Protein AF-A0A7J6YBT3-F1 (afdb_monomer_lite)

Radius of gyration: 26.23 Å; chains: 1; bounding box: 56×66×56 Å

InterPro domains:
  IPR036869 Chaperone J-domain superfamily [G3DSA:1.10.287.110] (9-70)
  IPR036869 Chaperone J-domain superfamily [SSF46565] (29-69)

Organism: Trypanosoma cruzi (NCBI:txid5693)

Structure (mmCIF, N/CA/C/O backbone):
data_AF-A0A7J6YBT3-F1
#
_entry.id   AF-A0A7J6YBT3-F1
#
loop_
_atom_site.group_PDB
_atom_site.id
_atom_site.type_symbol
_atom_site.label_atom_id
_atom_site.label_alt_id
_atom_site.label_comp_id
_atom_site.label_asym_id
_atom_site.label_entity_id
_atom_site.label_seq_id
_atom_site.pdbx_PDB_ins_code
_atom_site.Cartn_x
_atom_site.Cartn_y
_atom_site.Cartn_z
_atom_site.occupancy
_atom_site.B_iso_or_equiv
_atom_site.auth_seq_id
_atom_site.auth_comp_id
_atom_site.auth_asym_id
_atom_site.auth_atom_id
_atom_site.pdbx_PDB_model_num
ATOM 1 N N . MET A 1 1 ? -17.354 14.983 -10.634 1.00 33.16 1 MET A N 1
ATOM 2 C CA . MET A 1 1 ? -17.269 13.564 -11.046 1.00 33.16 1 MET A CA 1
ATOM 3 C C . MET A 1 1 ? -17.201 12.701 -9.796 1.00 33.16 1 MET A C 1
ATOM 5 O O . MET A 1 1 ? -16.179 12.689 -9.123 1.00 33.16 1 MET A O 1
ATOM 9 N N . LEU A 1 2 ? -18.324 12.086 -9.424 1.00 29.42 2 LEU A N 1
ATOM 10 C CA . LEU A 1 2 ? -18.458 11.271 -8.215 1.00 29.42 2 LEU A CA 1
ATOM 11 C C . LEU A 1 2 ? -17.856 9.887 -8.485 1.00 29.42 2 LEU A C 1
ATOM 13 O O . LEU A 1 2 ? -18.477 9.043 -9.126 1.00 29.42 2 LEU A O 1
ATOM 17 N N . THR A 1 3 ? -16.619 9.668 -8.051 1.00 30.73 3 THR A N 1
ATOM 18 C CA . THR A 1 3 ? -15.950 8.371 -8.164 1.00 30.73 3 THR A CA 1
ATOM 19 C C . THR A 1 3 ? -16.391 7.486 -7.002 1.00 30.73 3 THR A C 1
ATOM 21 O O . THR A 1 3 ? -16.010 7.674 -5.847 1.00 30.73 3 THR A O 1
ATOM 24 N N . SER A 1 4 ? -17.275 6.540 -7.323 1.00 35.38 4 SER A N 1
ATOM 25 C CA . SER A 1 4 ? -17.827 5.573 -6.378 1.00 35.38 4 SER A CA 1
ATOM 26 C C . SER A 1 4 ? -16.703 4.763 -5.727 1.00 35.38 4 SER A C 1
ATOM 28 O O . SER A 1 4 ? -15.904 4.101 -6.392 1.00 35.38 4 SER A O 1
ATOM 30 N N . SER A 1 5 ? -16.616 4.866 -4.404 1.00 35.12 5 SER A N 1
ATOM 31 C CA . SER A 1 5 ? -15.628 4.179 -3.581 1.00 35.12 5 SER A CA 1
ATOM 32 C C . SER A 1 5 ? -15.957 2.689 -3.515 1.00 35.12 5 SER A C 1
ATOM 34 O O . SER A 1 5 ? -16.862 2.289 -2.790 1.00 35.12 5 SER A O 1
ATOM 36 N N . ARG A 1 6 ? -15.201 1.842 -4.222 1.00 43.88 6 ARG A N 1
ATOM 37 C CA . ARG A 1 6 ? -15.236 0.388 -3.995 1.00 43.88 6 ARG A CA 1
ATOM 38 C C . ARG A 1 6 ? -14.426 0.059 -2.739 1.00 43.88 6 ARG A C 1
ATOM 40 O O . ARG A 1 6 ? -13.279 -0.376 -2.796 1.00 43.88 6 ARG A O 1
ATOM 47 N N . CYS A 1 7 ? -15.021 0.354 -1.585 1.00 37.00 7 CYS A N 1
ATOM 48 C CA . CYS A 1 7 ? -14.718 -0.380 -0.361 1.00 37.00 7 CYS A CA 1
ATOM 49 C C . CYS A 1 7 ? -15.102 -1.847 -0.617 1.00 37.00 7 CYS A C 1
ATOM 51 O O . CYS A 1 7 ? -16.006 -2.085 -1.417 1.00 37.00 7 CYS A O 1
ATOM 53 N N . LEU A 1 8 ? -14.446 -2.814 0.029 1.00 46.06 8 LEU A N 1
ATOM 54 C CA . LEU A 1 8 ? -14.833 -4.231 0.001 1.00 46.06 8 LEU A CA 1
ATOM 55 C C . LEU A 1 8 ? -16.210 -4.405 0.671 1.00 46.06 8 LEU A C 1
ATOM 57 O O . LEU A 1 8 ? -16.327 -4.924 1.777 1.00 46.06 8 LEU A O 1
ATOM 61 N N . MET A 1 9 ? -17.256 -3.907 0.024 1.00 44.34 9 MET A N 1
ATOM 62 C CA . MET A 1 9 ? -18.638 -4.203 0.333 1.00 44.34 9 MET A CA 1
ATOM 63 C C . MET A 1 9 ? -18.811 -5.655 -0.090 1.00 44.34 9 MET A C 1
ATOM 65 O O . MET A 1 9 ? -18.695 -5.978 -1.270 1.00 44.34 9 MET A O 1
ATOM 69 N N . SER A 1 10 ? -19.008 -6.553 0.872 1.00 58.81 10 SER A N 1
ATOM 70 C CA . SER A 1 10 ? -19.421 -7.917 0.568 1.00 58.81 10 SER A CA 1
ATOM 71 C C . SER A 1 10 ? -20.655 -7.842 -0.329 1.00 58.81 10 SER A C 1
ATOM 73 O O . SER A 1 10 ? -21.708 -7.379 0.112 1.00 58.81 10 SER A O 1
ATOM 75 N N . LEU A 1 11 ? -20.508 -8.248 -1.590 1.00 72.75 11 LEU A N 1
ATOM 76 C CA . LEU A 1 11 ? -21.610 -8.331 -2.539 1.00 72.75 11 LEU A CA 1
ATOM 77 C C . LEU A 1 11 ? -22.760 -9.117 -1.900 1.00 72.75 11 LEU A C 1
ATOM 79 O O . LEU A 1 11 ? -22.558 -10.237 -1.423 1.00 72.75 11 LEU A O 1
ATOM 83 N N . GLY A 1 12 ? -23.959 -8.528 -1.879 1.00 81.31 12 GLY A N 1
ATOM 84 C CA . GLY A 1 12 ? -25.146 -9.205 -1.364 1.00 81.31 12 GLY A CA 1
ATOM 85 C C . GLY A 1 12 ? -25.381 -10.511 -2.124 1.00 81.31 12 GLY A C 1
ATOM 86 O O . GLY A 1 12 ? -25.168 -10.573 -3.334 1.00 81.31 12 GLY A O 1
ATOM 87 N N . ILE A 1 13 ? -25.823 -11.563 -1.430 1.00 82.62 13 ILE A N 1
ATOM 88 C CA . ILE A 1 13 ? -25.964 -12.915 -2.005 1.00 82.62 13 ILE A CA 1
ATOM 89 C C . ILE A 1 13 ? -26.833 -12.898 -3.273 1.00 82.62 13 ILE A C 1
ATOM 91 O O . ILE A 1 13 ? -26.481 -13.510 -4.280 1.00 82.62 13 ILE A O 1
ATOM 95 N N . SER A 1 14 ? -27.933 -12.142 -3.260 1.00 83.06 14 SER A N 1
ATOM 96 C CA . SER A 1 14 ? -28.826 -11.968 -4.412 1.00 83.06 14 SER A CA 1
ATOM 97 C C . SER A 1 14 ? -28.133 -11.301 -5.605 1.00 83.06 14 SER A C 1
ATOM 99 O O . SER A 1 14 ? -28.311 -11.721 -6.748 1.00 83.06 14 SER A O 1
ATOM 101 N N . GLN A 1 15 ? -27.296 -10.296 -5.350 1.00 86.19 15 GLN A N 1
ATOM 102 C CA . GLN A 1 15 ? -26.519 -9.605 -6.375 1.00 86.19 15 GLN A CA 1
ATOM 103 C C . GLN A 1 15 ? -25.418 -10.506 -6.947 1.00 86.19 15 GLN A C 1
ATOM 105 O O . GLN A 1 15 ? -25.225 -10.540 -8.160 1.00 86.19 15 GLN A O 1
ATOM 110 N N . ALA A 1 16 ? -24.756 -11.297 -6.100 1.00 86.00 16 ALA A N 1
ATOM 111 C CA . ALA A 1 16 ? -23.772 -12.286 -6.527 1.00 86.00 16 ALA A CA 1
ATOM 112 C C . ALA A 1 16 ? -24.395 -13.378 -7.415 1.00 86.00 16 ALA A C 1
ATOM 114 O O . ALA A 1 16 ? -23.821 -13.737 -8.443 1.00 86.00 16 ALA A O 1
ATOM 115 N N . CYS A 1 17 ? -25.602 -13.849 -7.079 1.00 85.88 17 CYS A N 1
ATOM 116 C CA . CYS A 1 17 ? -26.350 -14.793 -7.915 1.00 85.88 17 CYS A CA 1
ATOM 117 C C . CYS A 1 17 ? -26.658 -14.197 -9.294 1.00 85.88 17 CYS A C 1
ATOM 119 O O . CYS A 1 17 ? -26.381 -14.839 -10.304 1.00 85.88 17 CYS A O 1
ATOM 121 N N . ARG A 1 18 ? -27.130 -12.943 -9.353 1.00 88.31 18 ARG A N 1
ATOM 122 C CA . ARG A 1 18 ? -27.406 -12.244 -10.622 1.00 88.31 18 ARG A CA 1
ATOM 123 C C . ARG A 1 18 ? -26.163 -12.109 -11.499 1.00 88.31 18 ARG A C 1
ATOM 125 O O . ARG A 1 18 ? -26.235 -12.399 -12.687 1.00 88.31 18 ARG A O 1
ATOM 132 N N . ILE A 1 19 ? -25.026 -11.720 -10.917 1.00 87.44 19 ILE A N 1
ATOM 133 C CA . ILE A 1 19 ? -23.752 -11.578 -11.646 1.00 87.44 19 ILE A CA 1
ATOM 134 C C . ILE A 1 19 ? -23.279 -12.930 -12.200 1.00 87.44 19 ILE A C 1
ATOM 136 O O . ILE A 1 19 ? -22.795 -12.998 -13.327 1.00 87.44 19 ILE A O 1
ATOM 140 N N . MET A 1 20 ? -23.457 -14.013 -11.440 1.00 86.50 20 MET A N 1
ATOM 141 C CA . MET A 1 20 ? -23.095 -15.368 -11.873 1.00 86.50 20 MET A CA 1
ATOM 142 C C . MET A 1 20 ? -24.132 -16.009 -12.815 1.00 86.50 20 MET A C 1
ATOM 144 O O . MET A 1 20 ? -23.854 -17.039 -13.434 1.00 86.50 20 MET A O 1
ATOM 148 N N . GLY A 1 21 ? -25.309 -15.397 -12.973 1.00 85.06 21 GLY A N 1
ATOM 149 C CA . GLY A 1 21 ? -26.407 -15.911 -13.795 1.00 85.06 21 GLY A CA 1
ATOM 150 C C . GLY A 1 21 ? -27.214 -17.030 -13.131 1.00 85.06 21 GLY A C 1
ATOM 151 O O . GLY A 1 21 ? -27.797 -17.851 -13.832 1.00 85.06 21 GLY A O 1
ATOM 152 N N . PHE A 1 22 ? -27.240 -17.083 -11.798 1.00 87.00 22 PHE A N 1
ATOM 153 C CA . PHE A 1 22 ? -28.092 -17.993 -11.038 1.00 87.00 22 PHE A CA 1
ATOM 154 C C . PHE A 1 22 ? -29.374 -17.288 -10.571 1.00 87.00 22 PHE A C 1
ATOM 156 O O . PHE A 1 22 ? -29.328 -16.157 -10.087 1.00 87.00 22 PHE A O 1
ATOM 163 N N . ALA A 1 23 ? -30.516 -17.977 -10.664 1.00 81.62 23 ALA A N 1
ATOM 164 C CA . ALA A 1 23 ? -31.795 -17.493 -10.130 1.00 81.62 23 ALA A CA 1
ATOM 165 C C . ALA A 1 23 ? -31.868 -17.583 -8.591 1.00 81.62 23 ALA A C 1
ATOM 167 O O . ALA A 1 23 ? -32.541 -16.780 -7.950 1.00 81.62 23 ALA A O 1
ATOM 168 N N . ALA A 1 24 ? -31.140 -18.533 -8.002 1.00 79.50 24 ALA A N 1
ATOM 169 C CA . ALA A 1 24 ? -31.038 -18.766 -6.565 1.00 79.50 24 ALA A CA 1
ATOM 170 C C . ALA A 1 24 ? -29.591 -19.145 -6.189 1.00 79.50 24 ALA A C 1
ATOM 172 O O . ALA A 1 24 ? -28.823 -19.532 -7.075 1.00 79.50 24 ALA A O 1
ATOM 173 N N . PRO A 1 25 ? -29.191 -19.059 -4.906 1.00 79.69 25 PRO A N 1
ATOM 174 C CA . PRO A 1 25 ? -27.855 -19.460 -4.475 1.00 79.69 25 PRO A CA 1
ATOM 175 C C . PRO A 1 25 ? -27.543 -20.909 -4.884 1.00 79.69 25 PRO A C 1
ATOM 177 O O . PRO A 1 25 ? -28.347 -21.803 -4.609 1.00 79.69 25 PRO A O 1
ATOM 180 N N . PRO A 1 26 ? -26.401 -21.171 -5.545 1.00 79.94 26 PRO A N 1
ATOM 181 C CA . PRO A 1 26 ? -26.052 -22.515 -5.976 1.00 79.94 26 PRO A CA 1
ATOM 182 C C . PRO A 1 26 ? -25.821 -23.406 -4.756 1.00 79.94 26 PRO A C 1
ATOM 184 O O . PRO A 1 26 ? -25.184 -22.991 -3.793 1.00 79.94 26 PRO A O 1
ATOM 187 N N . VAL A 1 27 ? -26.315 -24.642 -4.816 1.00 75.00 27 VAL A N 1
ATOM 188 C CA . VAL A 1 27 ? -26.172 -25.640 -3.739 1.00 75.00 27 VAL A CA 1
ATOM 189 C C . VAL A 1 27 ? -24.879 -26.451 -3.891 1.00 75.00 27 VAL A C 1
ATOM 191 O O . VAL A 1 27 ? -24.332 -26.962 -2.914 1.00 75.00 27 VAL A O 1
ATOM 194 N N . GLU A 1 28 ? -24.344 -26.536 -5.114 1.00 82.06 28 GLU A N 1
ATOM 195 C CA . GLU A 1 28 ? -23.175 -27.349 -5.436 1.00 82.06 28 GLU A CA 1
ATOM 196 C C . GLU A 1 28 ? -21.977 -26.503 -5.898 1.00 82.06 28 GLU A C 1
ATOM 198 O O . GLU A 1 28 ? -22.050 -25.720 -6.849 1.00 82.06 28 GLU A O 1
ATOM 203 N N . LYS A 1 29 ? -20.815 -26.741 -5.273 1.00 84.94 29 LYS A N 1
ATOM 204 C CA . LYS A 1 29 ? -19.540 -26.080 -5.605 1.00 84.94 29 LYS A CA 1
ATOM 205 C C . LYS A 1 29 ? -19.095 -26.332 -7.049 1.00 84.94 29 LYS A C 1
ATOM 207 O O . LYS A 1 29 ? -18.481 -25.464 -7.666 1.00 84.94 29 LYS A O 1
ATOM 212 N N . ARG A 1 30 ? -19.415 -27.505 -7.611 1.00 84.06 30 ARG A N 1
ATOM 213 C CA . ARG A 1 30 ? -19.062 -27.858 -8.996 1.00 84.06 30 ARG A CA 1
ATOM 214 C C . ARG A 1 30 ? -19.767 -26.955 -10.005 1.00 84.06 30 ARG A C 1
ATOM 216 O O . ARG A 1 30 ? -19.108 -26.469 -10.921 1.00 84.06 30 ARG A O 1
ATOM 223 N N . MET A 1 31 ? -21.056 -26.673 -9.807 1.00 85.50 31 MET A N 1
ATOM 224 C CA . MET A 1 31 ? -21.800 -25.755 -10.676 1.00 85.50 31 MET A CA 1
ATOM 225 C C . MET A 1 31 ? -21.251 -24.330 -10.596 1.00 85.50 31 MET A C 1
ATOM 227 O O . MET A 1 31 ? -21.041 -23.693 -11.627 1.00 85.50 31 MET A O 1
ATOM 231 N N . LEU A 1 32 ? -20.946 -23.857 -9.383 1.00 87.25 32 LEU A N 1
ATOM 232 C CA . LEU A 1 32 ? -20.354 -22.536 -9.176 1.00 87.25 32 LEU A CA 1
ATOM 233 C C . LEU A 1 32 ? -18.997 -22.405 -9.893 1.00 87.25 32 LEU A C 1
ATOM 235 O O . LEU A 1 32 ? -18.755 -21.413 -10.580 1.00 87.25 32 LEU A O 1
ATOM 239 N N . LYS A 1 33 ? -18.135 -23.428 -9.791 1.00 88.00 33 LYS A N 1
ATOM 240 C CA . LYS A 1 33 ? -16.823 -23.453 -10.457 1.00 88.00 33 LYS A CA 1
ATOM 241 C C . LYS A 1 33 ? -16.944 -23.506 -11.981 1.00 88.00 33 LYS A C 1
ATOM 243 O O . LYS A 1 33 ? -16.241 -22.760 -12.656 1.00 88.00 33 LYS A O 1
ATOM 248 N N . ARG A 1 34 ? -17.832 -24.345 -12.527 1.00 88.94 34 ARG A N 1
ATOM 249 C CA . ARG A 1 34 ? -18.077 -24.417 -13.982 1.00 88.94 34 ARG A CA 1
ATOM 250 C C . ARG A 1 34 ? -18.518 -23.064 -14.527 1.00 88.94 34 ARG A C 1
ATOM 252 O O . ARG A 1 34 ? -17.908 -22.552 -15.460 1.00 88.94 34 ARG A O 1
ATOM 259 N N . ARG A 1 35 ? -19.495 -22.438 -13.867 1.00 88.44 35 ARG A N 1
ATOM 260 C CA . ARG A 1 35 ? -20.011 -21.140 -14.299 1.00 88.44 35 ARG A CA 1
ATOM 261 C C . ARG A 1 35 ? -18.971 -20.026 -14.206 1.00 88.44 35 ARG A C 1
ATOM 263 O O . ARG A 1 35 ?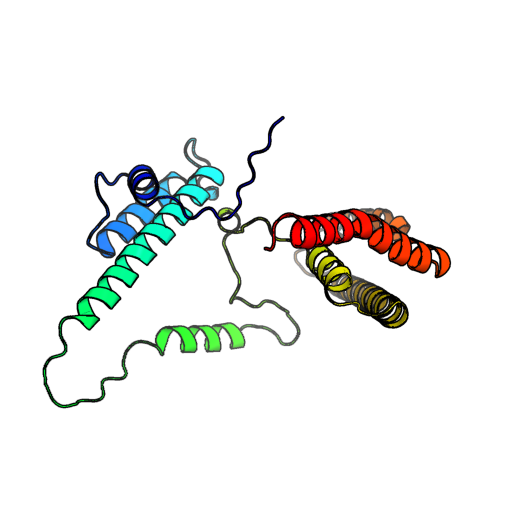 -18.915 -19.165 -15.076 1.00 88.44 35 ARG A O 1
ATOM 270 N N . TYR A 1 36 ? -18.121 -20.063 -13.182 1.00 88.88 36 TYR A N 1
ATOM 271 C CA . TYR A 1 36 ? -16.991 -19.145 -13.076 1.00 88.88 36 TYR A CA 1
ATOM 272 C C . TYR A 1 36 ? -16.028 -19.291 -14.258 1.00 88.88 36 TYR A C 1
ATOM 274 O O . TYR A 1 36 ? -15.693 -18.290 -14.879 1.00 88.88 36 TYR A O 1
ATOM 282 N N . VAL A 1 37 ? -15.639 -20.516 -14.626 1.00 89.56 37 VAL A N 1
ATOM 283 C CA . VAL A 1 37 ? -14.741 -20.758 -15.771 1.00 89.56 37 VAL A CA 1
ATOM 284 C C . VAL A 1 37 ? -15.344 -20.240 -17.080 1.00 89.56 37 VAL A C 1
ATOM 286 O O . VAL A 1 37 ? -14.651 -19.565 -17.837 1.00 89.56 37 VAL A O 1
ATOM 289 N N . GLU A 1 38 ? -16.637 -20.470 -17.317 1.00 89.56 38 GLU A N 1
ATOM 290 C CA . GLU A 1 38 ? -17.337 -19.947 -18.501 1.00 89.56 38 GLU A CA 1
ATOM 291 C C . GLU A 1 38 ? -17.324 -18.415 -18.569 1.00 89.56 38 GLU A C 1
ATOM 293 O O . GLU A 1 38 ? -17.148 -17.839 -19.640 1.00 89.56 38 GLU A O 1
ATOM 298 N N . LEU A 1 39 ? -17.529 -17.736 -17.437 1.00 87.38 39 LEU A N 1
ATOM 299 C CA . LEU A 1 39 ? -17.508 -16.273 -17.374 1.00 87.38 39 LEU A CA 1
ATOM 300 C C . LEU A 1 39 ? -16.088 -15.721 -17.502 1.00 87.38 39 LEU A C 1
ATOM 302 O O . LEU A 1 39 ? -15.893 -14.685 -18.137 1.00 87.38 39 LEU A O 1
ATOM 306 N N . VAL A 1 40 ? -15.099 -16.432 -16.955 1.00 87.19 40 VAL A N 1
ATOM 307 C CA . VAL A 1 40 ? -13.685 -16.090 -17.114 1.00 87.19 40 VAL A CA 1
ATOM 308 C C . VAL A 1 40 ? -13.307 -16.122 -18.588 1.00 87.19 40 VAL A C 1
ATOM 310 O O . VAL A 1 40 ? -12.801 -15.131 -19.093 1.00 87.19 40 VAL A O 1
ATOM 313 N N . GLN A 1 41 ? -13.656 -17.194 -19.300 1.00 86.38 41 GLN A N 1
ATOM 314 C CA . GLN A 1 41 ? -13.400 -17.341 -20.737 1.00 86.38 41 GLN A CA 1
ATOM 315 C C . GLN A 1 41 ? -14.139 -16.339 -21.634 1.00 86.38 41 GLN A C 1
ATOM 317 O O . GLN A 1 41 ? -13.863 -16.300 -22.828 1.00 86.38 41 GLN A O 1
ATOM 322 N N . LYS A 1 42 ? -15.112 -15.591 -21.107 1.00 85.00 42 LYS A N 1
ATOM 323 C CA . LYS A 1 42 ? -15.865 -14.579 -21.865 1.00 85.00 42 LYS A CA 1
ATOM 324 C C . LYS A 1 42 ? -15.394 -13.159 -21.590 1.00 85.00 42 LYS A C 1
ATOM 326 O O . LYS A 1 42 ? -15.532 -12.289 -22.446 1.00 85.00 42 LYS A O 1
ATOM 331 N N . HIS A 1 43 ? -14.921 -12.910 -20.373 1.00 84.44 43 HIS A N 1
ATOM 332 C CA . HIS A 1 43 ? -14.639 -11.565 -19.882 1.00 84.44 43 HIS A CA 1
ATOM 333 C C . HIS A 1 43 ? -13.165 -11.334 -19.556 1.00 84.44 43 HIS A C 1
ATOM 335 O O . HIS A 1 43 ? -12.838 -10.276 -19.012 1.00 84.44 43 HIS A O 1
ATOM 341 N N . HIS A 1 44 ? -12.280 -12.297 -19.845 1.00 83.69 44 HIS A N 1
ATOM 342 C CA . HIS A 1 44 ? -10.866 -12.175 -19.510 1.00 83.69 44 HIS A CA 1
ATOM 343 C C . HIS A 1 44 ? -10.263 -10.943 -20.193 1.00 83.69 44 HIS A C 1
ATOM 345 O O . HIS A 1 44 ? -10.456 -10.782 -21.399 1.00 83.69 44 HIS A O 1
ATOM 351 N N . PRO A 1 45 ? -9.534 -10.076 -19.466 1.00 80.69 45 PRO A N 1
ATOM 352 C CA . PRO A 1 45 ? -8.962 -8.866 -20.056 1.00 80.69 45 PRO A CA 1
ATOM 353 C C . PRO A 1 45 ? -7.986 -9.174 -21.202 1.00 80.69 45 PRO A C 1
ATOM 355 O O . PRO A 1 45 ? -7.939 -8.421 -22.168 1.00 80.69 45 PRO A O 1
ATOM 358 N N . ASP A 1 46 ? -7.294 -10.314 -21.151 1.00 81.00 46 ASP A N 1
ATOM 359 C CA . ASP A 1 46 ? -6.318 -10.694 -22.184 1.00 81.00 46 ASP A CA 1
ATOM 360 C C . ASP A 1 46 ? -6.960 -11.232 -23.475 1.00 81.00 46 ASP A C 1
ATOM 362 O O . ASP A 1 46 ? -6.269 -11.434 -24.467 1.00 81.00 46 ASP A O 1
ATOM 366 N N . GLN A 1 47 ? -8.276 -11.478 -23.499 1.00 77.50 47 GLN A N 1
ATOM 367 C CA . GLN A 1 47 ? -8.941 -12.063 -24.669 1.00 77.50 47 GLN A CA 1
ATOM 368 C C . GLN A 1 47 ? -9.286 -11.052 -25.774 1.00 77.50 47 GLN A C 1
ATOM 370 O O . GLN A 1 47 ? -9.824 -11.461 -26.797 1.00 77.50 47 GLN A O 1
ATOM 375 N N . GLY A 1 48 ? -9.007 -9.753 -25.604 1.00 65.00 48 GLY A N 1
ATOM 376 C CA . GLY A 1 48 ? -9.124 -8.721 -26.653 1.00 65.00 48 GLY A CA 1
ATOM 377 C C . GLY A 1 48 ? -10.512 -8.511 -27.289 1.00 65.00 48 GLY A C 1
ATOM 378 O O . GLY A 1 48 ? -10.671 -7.632 -28.129 1.00 65.00 48 GLY A O 1
ATOM 379 N N . GLY A 1 49 ? -11.522 -9.303 -26.922 1.00 75.25 49 GLY A N 1
ATOM 380 C CA . GLY A 1 49 ? -12.864 -9.254 -27.496 1.00 75.25 49 GLY A CA 1
ATOM 381 C C . GLY A 1 49 ? -13.752 -8.162 -26.886 1.00 75.25 49 GLY A C 1
ATOM 382 O O . GLY A 1 49 ? -13.453 -7.632 -25.818 1.00 75.25 49 GLY A O 1
ATOM 383 N N . PRO A 1 50 ? -14.920 -7.875 -27.488 1.00 71.88 50 PRO A N 1
ATOM 384 C CA . PRO A 1 50 ? -15.848 -6.834 -27.023 1.00 71.88 50 PRO A CA 1
ATOM 385 C C . PRO A 1 50 ? -16.445 -7.102 -25.625 1.00 71.88 50 PRO A C 1
ATOM 387 O O . PRO A 1 50 ? -17.052 -6.219 -25.023 1.00 71.88 50 PRO A O 1
ATOM 390 N N . GLY A 1 51 ? -16.285 -8.323 -25.100 1.00 67.06 51 GLY A N 1
ATOM 391 C CA . GLY A 1 51 ? -16.656 -8.706 -23.736 1.00 67.06 51 GLY A CA 1
ATOM 392 C C . GLY A 1 51 ? -15.515 -8.635 -22.715 1.00 67.06 51 GLY A C 1
ATOM 393 O O . GLY A 1 51 ? -15.795 -8.767 -21.520 1.00 67.06 51 GLY A O 1
ATOM 394 N N . ALA A 1 52 ? -14.267 -8.434 -23.147 1.00 77.88 52 ALA A N 1
ATOM 395 C CA . ALA A 1 52 ? -13.091 -8.386 -22.287 1.00 77.88 52 ALA A CA 1
ATOM 396 C C . ALA A 1 52 ? -13.122 -7.116 -21.429 1.00 77.88 52 ALA A C 1
ATOM 398 O O . ALA A 1 52 ? -13.105 -5.994 -21.932 1.00 77.88 52 ALA A O 1
ATOM 399 N N . SER A 1 53 ? -13.221 -7.281 -20.111 1.00 81.19 53 SER A N 1
ATOM 400 C CA . SER A 1 53 ? -13.301 -6.144 -19.196 1.00 81.19 53 SER A CA 1
ATOM 401 C C . SER A 1 53 ? -12.790 -6.531 -17.819 1.00 81.19 53 SER A C 1
ATOM 403 O O . SER A 1 53 ? -13.355 -7.397 -17.146 1.00 81.19 53 SER A O 1
ATOM 405 N N . ALA A 1 54 ? -11.754 -5.822 -17.366 1.00 80.62 54 ALA A N 1
ATOM 406 C CA . ALA A 1 54 ? -11.220 -5.968 -16.017 1.00 80.62 54 ALA A CA 1
ATOM 407 C C . ALA A 1 54 ? -12.293 -5.696 -14.944 1.00 80.62 54 ALA A C 1
ATOM 409 O O . ALA A 1 54 ? -12.371 -6.420 -13.954 1.00 80.62 54 ALA A O 1
ATOM 410 N N . ASP A 1 55 ? -13.175 -4.716 -15.172 1.00 81.06 55 ASP A N 1
ATOM 411 C CA . ASP A 1 55 ? -14.274 -4.379 -14.259 1.00 81.06 55 ASP A CA 1
ATOM 412 C C . ASP A 1 55 ? -15.313 -5.500 -14.133 1.00 81.06 55 ASP A C 1
ATOM 414 O O . ASP A 1 55 ? -15.769 -5.821 -13.026 1.00 81.06 55 ASP A O 1
ATOM 418 N N . ARG A 1 56 ? -15.676 -6.135 -15.255 1.00 83.12 56 ARG A N 1
ATOM 419 C CA . ARG A 1 56 ? -16.581 -7.292 -15.224 1.00 83.12 56 ARG A CA 1
ATOM 420 C C . ARG A 1 56 ? -15.925 -8.485 -14.544 1.00 83.12 56 ARG A C 1
ATOM 422 O O . ARG A 1 56 ? -16.569 -9.134 -13.725 1.00 83.12 56 ARG A O 1
ATOM 429 N N . MET A 1 57 ? -14.647 -8.738 -14.817 1.00 86.94 57 MET A N 1
ATOM 430 C CA . MET A 1 57 ? -13.920 -9.846 -14.198 1.00 86.94 57 MET A CA 1
ATOM 431 C C . MET A 1 57 ? -13.751 -9.675 -12.683 1.00 86.94 57 MET A C 1
ATOM 433 O O . MET A 1 57 ? -13.863 -10.648 -11.930 1.00 86.94 57 MET A O 1
ATOM 437 N N . ALA A 1 58 ? -13.533 -8.441 -12.220 1.00 84.44 58 ALA A N 1
ATOM 438 C CA . ALA A 1 58 ? -13.523 -8.111 -10.799 1.00 84.44 58 ALA A CA 1
ATOM 439 C C . ALA A 1 58 ? -14.870 -8.470 -10.151 1.00 84.44 58 ALA A C 1
ATOM 441 O O . ALA A 1 58 ? -14.909 -9.229 -9.183 1.00 84.44 58 ALA A O 1
ATOM 442 N N . SER A 1 59 ? -15.975 -8.031 -10.761 1.00 85.94 59 SER A N 1
ATOM 443 C CA . SER A 1 59 ? -17.339 -8.300 -10.278 1.00 85.94 59 SER A CA 1
ATOM 444 C C . SER A 1 59 ? -17.664 -9.802 -10.240 1.00 85.94 59 SER A C 1
ATOM 446 O O . SER A 1 59 ? -18.219 -10.297 -9.260 1.00 85.94 59 SER A O 1
ATOM 448 N N . VAL A 1 60 ? -17.278 -10.551 -11.281 1.00 89.12 60 VAL A N 1
ATOM 449 C CA . VAL A 1 60 ? -17.441 -12.017 -11.355 1.00 89.12 60 VAL A CA 1
ATOM 450 C C . VAL A 1 60 ? -16.614 -12.719 -10.278 1.00 89.12 60 VAL A C 1
ATOM 452 O O . VAL A 1 60 ? -17.105 -13.634 -9.616 1.00 89.12 60 VAL A O 1
ATOM 455 N N . THR A 1 61 ? -15.374 -12.279 -10.054 1.00 87.62 61 THR A N 1
ATOM 456 C CA . THR A 1 61 ? -14.520 -12.844 -9.001 1.00 87.62 61 THR A CA 1
ATOM 457 C C . THR A 1 61 ? -15.117 -12.604 -7.616 1.00 87.62 61 THR A C 1
ATOM 459 O O . THR A 1 61 ? -15.128 -13.515 -6.785 1.00 87.62 61 THR A O 1
ATOM 462 N N . GLU A 1 62 ? -15.597 -11.392 -7.338 1.00 85.31 62 GLU A N 1
ATOM 463 C CA . GLU A 1 62 ? -16.215 -11.080 -6.049 1.00 85.31 62 GLU A CA 1
ATOM 464 C C . GLU A 1 62 ? -17.495 -11.896 -5.832 1.00 85.31 62 GLU A C 1
ATOM 466 O O . GLU A 1 62 ? -17.654 -12.488 -4.764 1.00 85.31 62 GLU A O 1
ATOM 471 N N . ALA A 1 63 ? -18.349 -12.021 -6.853 1.00 87.44 63 ALA A N 1
ATOM 472 C CA . ALA A 1 63 ? -19.554 -12.848 -6.801 1.00 87.44 63 ALA A CA 1
ATOM 473 C C . ALA A 1 63 ? -19.244 -14.342 -6.588 1.00 87.44 63 ALA A C 1
ATOM 475 O O . ALA A 1 63 ? -19.920 -15.022 -5.816 1.00 87.44 63 ALA A O 1
ATOM 476 N N . TYR A 1 64 ? -18.188 -14.864 -7.217 1.00 88.38 64 TYR A N 1
ATOM 477 C CA . TYR A 1 64 ? -17.721 -16.227 -6.966 1.00 88.38 64 TYR A CA 1
ATOM 478 C C . TYR A 1 64 ? -17.249 -16.402 -5.517 1.00 88.38 64 TYR A C 1
ATOM 480 O O . TYR A 1 64 ? -17.643 -17.363 -4.858 1.00 88.38 64 TYR A O 1
ATOM 488 N N . LYS A 1 65 ? -16.455 -15.461 -4.985 1.00 87.19 65 LYS A N 1
ATOM 489 C CA . LYS A 1 65 ? -15.957 -15.513 -3.598 1.00 87.19 65 LYS A CA 1
ATOM 490 C C . LYS A 1 65 ? -17.091 -15.466 -2.572 1.00 87.19 65 LYS A C 1
ATOM 492 O O . LYS A 1 65 ? -17.023 -16.193 -1.582 1.00 87.19 65 LYS A O 1
ATOM 497 N N . THR A 1 66 ? -18.119 -14.643 -2.780 1.00 84.56 66 THR A N 1
ATOM 498 C CA . THR A 1 66 ? -19.255 -14.551 -1.848 1.00 84.56 66 THR A CA 1
ATOM 499 C C . THR A 1 66 ? -20.097 -15.826 -1.842 1.00 84.56 66 THR A C 1
ATOM 501 O O . THR A 1 66 ? -20.409 -16.335 -0.766 1.00 84.56 66 THR A O 1
ATOM 504 N N . LEU A 1 67 ? -20.398 -16.401 -3.010 1.00 84.75 67 LEU A N 1
ATOM 505 C CA . LEU A 1 67 ? -21.139 -17.666 -3.100 1.00 84.75 67 LEU A CA 1
ATOM 506 C C . LEU A 1 67 ? -20.314 -18.866 -2.618 1.00 84.75 67 LEU A C 1
ATOM 508 O O . LEU A 1 67 ? -20.863 -19.786 -2.016 1.00 84.75 67 LEU A O 1
ATOM 512 N N . GLN A 1 68 ? -18.997 -18.844 -2.829 1.00 87.31 68 GLN A N 1
ATOM 513 C CA . GLN A 1 68 ? -18.089 -19.869 -2.320 1.00 87.31 68 GLN A CA 1
ATOM 514 C C . GLN A 1 68 ? -18.074 -19.878 -0.786 1.00 87.31 68 GLN A C 1
ATOM 516 O O . GLN A 1 68 ? -18.227 -20.944 -0.197 1.00 87.31 68 GLN A O 1
ATOM 521 N N . ARG A 1 69 ? -17.984 -18.702 -0.146 1.00 84.19 69 ARG A N 1
ATOM 522 C CA . ARG A 1 69 ? -18.083 -18.571 1.319 1.00 84.19 69 ARG A CA 1
ATOM 523 C C . ARG A 1 69 ? -19.419 -19.085 1.849 1.00 84.19 69 ARG A C 1
ATOM 525 O O . ARG A 1 69 ? -19.424 -19.875 2.779 1.00 84.19 69 ARG A O 1
ATOM 532 N N . LEU A 1 70 ? -20.534 -18.738 1.200 1.00 82.81 70 LEU A N 1
ATOM 533 C CA . LEU A 1 70 ? -21.863 -19.235 1.581 1.00 82.81 70 LEU A CA 1
ATOM 534 C C . LEU A 1 70 ? -21.952 -20.769 1.545 1.00 82.81 70 LEU A C 1
ATOM 536 O O . LEU A 1 70 ? -22.552 -21.383 2.428 1.00 82.81 70 LEU A O 1
ATOM 540 N N . LEU A 1 71 ? -21.358 -21.394 0.527 1.00 83.50 71 LEU A N 1
ATOM 541 C CA . LEU A 1 71 ? -21.309 -22.850 0.401 1.00 83.50 71 LEU A CA 1
ATOM 542 C C . LEU A 1 71 ? -20.430 -23.509 1.467 1.00 83.50 71 LEU A C 1
ATOM 544 O O . LEU A 1 71 ? -20.774 -24.590 1.950 1.00 83.50 71 LEU A O 1
ATOM 548 N N . ASP A 1 72 ? -19.314 -22.878 1.820 1.00 81.75 72 ASP A N 1
ATOM 549 C CA . ASP A 1 72 ? -18.394 -23.376 2.841 1.00 81.75 72 ASP A CA 1
ATOM 550 C C . ASP A 1 72 ? -19.017 -23.216 4.252 1.00 81.75 72 ASP A C 1
ATOM 552 O O . ASP A 1 72 ? -19.081 -24.184 5.014 1.00 81.75 72 ASP A O 1
ATOM 556 N N . ASP A 1 73 ? -19.635 -22.070 4.553 1.00 75.00 73 ASP A N 1
ATOM 557 C CA . ASP A 1 73 ? -20.351 -21.803 5.814 1.00 75.00 73 ASP A CA 1
ATOM 558 C C . ASP A 1 73 ? -21.581 -22.717 5.991 1.00 75.00 73 ASP A C 1
ATOM 560 O O . ASP A 1 73 ? -21.847 -23.248 7.076 1.00 75.00 73 ASP A O 1
ATOM 564 N N . GLY A 1 74 ? -22.317 -22.976 4.905 1.00 61.41 74 GLY A N 1
ATOM 565 C CA . GLY A 1 74 ? -23.465 -23.887 4.888 1.00 61.41 74 GLY A CA 1
ATOM 566 C C . GLY A 1 74 ? -23.106 -25.363 5.110 1.00 61.41 74 GLY A C 1
ATOM 567 O O . GLY A 1 74 ? -23.991 -26.161 5.443 1.00 61.41 74 GLY A O 1
ATOM 568 N N . ARG A 1 75 ? -21.830 -25.739 4.947 1.00 58.19 75 ARG A N 1
ATOM 569 C CA . ARG A 1 75 ? -21.298 -27.062 5.319 1.00 58.19 75 ARG A CA 1
ATOM 570 C C . ARG A 1 75 ? -20.903 -27.102 6.788 1.00 58.19 75 ARG A C 1
ATOM 572 O O . ARG A 1 75 ? -21.282 -28.047 7.472 1.00 58.19 75 ARG A O 1
ATOM 579 N N . HIS A 1 76 ? -20.245 -26.061 7.298 1.00 50.78 76 HIS A N 1
ATOM 580 C CA . HIS A 1 76 ? -19.898 -25.973 8.720 1.00 50.78 76 HIS A CA 1
ATOM 581 C C . HIS A 1 76 ? -21.138 -25.976 9.627 1.00 50.78 76 HIS A C 1
ATOM 583 O O . HIS A 1 76 ? -21.141 -26.643 10.660 1.00 50.78 76 HIS A O 1
ATOM 589 N N . ARG A 1 77 ? -22.237 -25.338 9.203 1.00 46.84 77 ARG A N 1
ATOM 590 C CA . ARG A 1 77 ? -23.503 -25.352 9.957 1.00 46.84 77 ARG A CA 1
ATOM 591 C C . ARG A 1 77 ? -24.250 -26.691 9.891 1.00 46.84 77 ARG A C 1
ATOM 593 O O . ARG A 1 77 ? -24.960 -27.026 10.831 1.00 46.84 77 ARG A O 1
ATOM 600 N N . ARG A 1 78 ? -24.086 -27.465 8.810 1.00 46.44 78 ARG A N 1
ATOM 601 C CA . ARG A 1 78 ? -24.688 -28.806 8.671 1.00 46.44 78 ARG A CA 1
ATOM 602 C C . ARG A 1 78 ? -23.938 -29.880 9.458 1.00 46.44 78 ARG A C 1
ATOM 604 O O . ARG A 1 78 ? -24.580 -30.783 9.970 1.00 46.44 78 ARG A O 1
ATOM 611 N N . VAL A 1 79 ? -22.620 -29.750 9.608 1.00 45.34 79 VAL A N 1
ATOM 612 C CA . VAL A 1 79 ? -21.812 -30.678 10.419 1.00 45.34 79 VAL A CA 1
ATOM 613 C C . VAL A 1 79 ? -22.066 -30.491 11.925 1.00 45.34 79 VAL A C 1
ATOM 615 O O . VAL A 1 79 ? -21.975 -31.451 12.679 1.00 45.34 79 VAL A O 1
ATOM 618 N N . ALA A 1 80 ? -22.473 -29.296 12.369 1.00 42.56 80 ALA A N 1
ATOM 619 C CA . ALA A 1 80 ? -22.756 -29.010 13.781 1.00 42.56 80 ALA A CA 1
ATOM 620 C C . ALA A 1 80 ? -24.106 -29.554 14.309 1.00 42.56 80 ALA A C 1
ATOM 622 O O . ALA A 1 80 ? -24.347 -29.501 15.510 1.00 42.56 80 ALA A O 1
ATOM 623 N N . LEU A 1 81 ? -24.990 -30.066 13.443 1.00 40.81 81 LEU A N 1
ATOM 624 C CA . LEU A 1 81 ? -26.313 -30.602 13.821 1.00 40.81 81 LEU A CA 1
ATOM 625 C C . LEU A 1 81 ? -26.405 -32.133 13.721 1.00 40.81 81 LEU A C 1
ATOM 627 O O . LEU A 1 81 ? -27.449 -32.710 14.006 1.00 40.81 81 LEU A O 1
ATOM 631 N N . SER A 1 82 ? -25.309 -32.798 13.356 1.00 38.75 82 SER A N 1
ATOM 632 C CA . SER A 1 82 ? -25.217 -34.255 13.249 1.00 38.75 82 SER A CA 1
ATOM 633 C C . SER A 1 82 ? -24.003 -34.770 14.022 1.00 38.75 82 SER A C 1
ATOM 635 O O . SER A 1 82 ? -23.077 -35.331 13.442 1.00 38.75 82 SER A O 1
ATOM 637 N N . SER A 1 83 ? -23.986 -34.548 15.338 1.00 37.44 83 SER A N 1
ATOM 638 C CA . SER A 1 83 ? -23.025 -35.191 16.243 1.00 37.44 83 SER A CA 1
ATOM 639 C C . SER A 1 83 ? -23.693 -35.618 17.553 1.00 37.44 83 SER A C 1
ATOM 641 O O . SER A 1 83 ? -23.305 -35.198 18.641 1.00 37.44 83 SER A O 1
ATOM 643 N N . THR A 1 84 ? -24.699 -36.484 17.448 1.00 41.25 84 THR A N 1
ATOM 644 C CA . THR A 1 84 ? -25.005 -37.439 18.516 1.00 41.25 84 THR A CA 1
ATOM 645 C C . THR A 1 84 ? -24.353 -38.760 18.121 1.00 41.25 84 THR A C 1
ATOM 647 O O . THR A 1 84 ? -24.786 -39.387 17.165 1.00 41.25 84 THR A O 1
ATOM 650 N N . GLN A 1 85 ? -23.295 -39.111 18.860 1.00 44.06 85 GLN A N 1
ATOM 651 C CA . GLN A 1 85 ? -22.654 -40.428 18.978 1.00 44.06 85 GLN A CA 1
ATOM 652 C C . GLN A 1 85 ? -22.176 -41.105 17.678 1.00 44.06 85 GLN A C 1
ATOM 654 O O . GLN A 1 85 ? -22.963 -41.653 16.924 1.00 44.06 85 GLN A O 1
ATOM 659 N N . HIS A 1 86 ? -20.856 -41.183 17.478 1.00 31.34 86 HIS A N 1
ATOM 660 C CA . HIS A 1 86 ? -20.153 -42.472 17.476 1.00 31.34 86 HIS A CA 1
ATOM 661 C C . HIS A 1 86 ? -18.629 -42.286 17.525 1.00 31.34 86 HIS A C 1
ATOM 663 O O . HIS A 1 86 ? -18.067 -41.278 17.106 1.00 31.34 86 HIS A O 1
ATOM 669 N N . ASN A 1 87 ? -18.022 -43.289 18.147 1.00 36.91 87 ASN A N 1
ATOM 670 C CA . ASN A 1 87 ? -16.652 -43.423 18.613 1.00 36.91 87 ASN A CA 1
ATOM 671 C C . ASN A 1 87 ? -15.596 -43.317 17.493 1.00 36.91 87 ASN A C 1
ATOM 673 O O . ASN A 1 87 ? -15.884 -43.560 16.324 1.00 36.91 87 ASN A O 1
ATOM 677 N N . GLY A 1 88 ? -14.376 -42.944 17.883 1.00 40.62 88 GLY A N 1
ATOM 678 C CA . GLY A 1 88 ? -13.338 -42.407 17.005 1.00 40.62 88 GLY A CA 1
ATOM 679 C C . GLY A 1 88 ? -12.865 -43.271 15.834 1.00 40.62 88 GLY A C 1
ATOM 680 O O . GLY A 1 88 ? -12.866 -44.494 15.891 1.00 40.62 88 GLY A O 1
ATOM 681 N N . HIS A 1 89 ? -12.352 -42.580 14.813 1.00 31.62 89 HIS A N 1
ATOM 682 C CA . HIS A 1 89 ? -11.128 -42.935 14.094 1.00 31.62 89 HIS A CA 1
ATOM 683 C C . HIS A 1 89 ? -10.506 -41.659 13.512 1.00 31.62 89 HIS A C 1
ATOM 685 O O . HIS A 1 89 ? -11.175 -40.820 12.908 1.00 31.62 89 HIS A O 1
ATOM 691 N N . ASN A 1 90 ? -9.212 -41.504 13.770 1.00 46.44 90 ASN A N 1
ATOM 692 C CA . ASN A 1 90 ? -8.389 -40.360 13.417 1.00 46.44 90 ASN A CA 1
ATOM 693 C C . ASN A 1 90 ? -8.110 -40.373 11.903 1.00 46.44 90 ASN A C 1
ATOM 695 O O . ASN A 1 90 ? -7.260 -41.122 11.431 1.00 46.44 90 ASN A O 1
ATOM 699 N N . GLY A 1 91 ? -8.858 -39.575 11.141 1.00 35.88 91 GLY A N 1
ATOM 700 C CA . GLY A 1 91 ? -8.689 -39.400 9.698 1.00 35.88 91 GLY A CA 1
ATOM 701 C C . GLY A 1 91 ? -8.145 -38.014 9.372 1.00 35.88 91 GLY A C 1
ATOM 702 O O . GLY A 1 91 ? -8.877 -37.163 8.869 1.00 35.88 91 GLY A O 1
ATOM 703 N N . SER A 1 92 ? -6.870 -37.758 9.671 1.00 42.50 92 SER A N 1
ATOM 704 C CA . SER A 1 92 ? -6.174 -36.562 9.196 1.00 42.50 92 SER A CA 1
ATOM 705 C C . SER A 1 92 ? -5.942 -36.693 7.691 1.00 42.50 92 SER A C 1
ATOM 707 O O . SER A 1 92 ? -4.981 -37.314 7.240 1.00 42.50 92 SER A O 1
ATOM 709 N N . SER A 1 93 ? -6.841 -36.157 6.877 1.00 46.28 93 SER A N 1
ATOM 710 C CA . SER A 1 93 ? -6.635 -36.079 5.432 1.00 46.28 93 SER A CA 1
ATOM 711 C C . SER A 1 93 ? -7.271 -34.807 4.889 1.00 46.28 93 SER A C 1
ATOM 713 O O . SER A 1 93 ? -8.433 -34.524 5.160 1.00 46.28 93 SER A O 1
ATOM 715 N N . SER A 1 94 ? -6.490 -34.067 4.094 1.00 43.28 94 SER A N 1
ATOM 716 C CA . SER A 1 94 ? -6.853 -32.853 3.342 1.00 43.28 94 SER A CA 1
ATOM 717 C C . SER A 1 94 ? -6.479 -31.482 3.941 1.00 43.28 94 SER A C 1
ATOM 719 O O . SER A 1 94 ? -7.219 -30.512 3.761 1.00 43.28 94 SER A O 1
ATOM 721 N N . ARG A 1 95 ? -5.291 -31.347 4.550 1.00 47.84 95 ARG A N 1
ATOM 722 C CA . ARG A 1 95 ? -4.608 -30.035 4.675 1.00 47.84 95 ARG A CA 1
ATOM 723 C C . ARG A 1 95 ? -3.205 -29.969 4.046 1.00 47.84 95 ARG A C 1
ATOM 725 O O . ARG A 1 95 ? -2.799 -28.888 3.648 1.00 47.84 95 ARG A O 1
ATOM 732 N N . ASN A 1 96 ? -2.536 -31.105 3.833 1.00 43.94 96 ASN A N 1
ATOM 733 C CA . ASN A 1 96 ? -1.131 -31.137 3.391 1.00 43.94 96 ASN A CA 1
ATOM 734 C C . ASN A 1 96 ? -0.884 -30.649 1.951 1.00 43.94 96 ASN A C 1
ATOM 736 O O . ASN A 1 96 ? 0.146 -30.049 1.681 1.00 43.94 96 ASN A O 1
ATOM 740 N N . GLY A 1 97 ? -1.838 -30.818 1.028 1.00 48.75 97 GLY A N 1
ATOM 741 C CA . GLY A 1 97 ? -1.605 -30.479 -0.387 1.00 48.75 97 GLY A CA 1
ATOM 742 C C . GLY A 1 97 ? -1.430 -28.983 -0.683 1.00 48.75 97 GLY A C 1
ATOM 743 O O . GLY A 1 97 ? -1.023 -28.624 -1.784 1.00 48.75 97 GLY A O 1
ATOM 744 N N . GLN A 1 98 ? -1.760 -28.105 0.268 1.00 50.38 98 GLN A N 1
ATOM 745 C CA . GLN A 1 98 ? -1.543 -26.667 0.121 1.00 50.38 98 GLN A CA 1
ATOM 746 C C . GLN A 1 98 ? -0.153 -26.263 0.637 1.00 50.38 98 GLN A C 1
ATOM 748 O O . GLN A 1 98 ? 0.506 -25.442 0.006 1.00 50.38 98 GLN A O 1
ATOM 753 N N . ASP A 1 99 ? 0.317 -26.896 1.714 1.00 54.72 99 ASP A N 1
ATOM 754 C CA . ASP A 1 99 ? 1.611 -26.609 2.343 1.00 54.72 99 ASP A CA 1
ATOM 755 C C . ASP A 1 99 ? 2.794 -27.165 1.530 1.00 54.72 99 ASP A C 1
ATOM 757 O O . ASP A 1 99 ? 3.808 -26.479 1.390 1.00 54.72 99 ASP A O 1
ATOM 761 N N . ASP A 1 100 ? 2.639 -28.332 0.896 1.00 56.16 100 ASP A N 1
ATOM 762 C CA . ASP A 1 100 ? 3.685 -28.929 0.047 1.00 56.16 100 ASP A CA 1
ATOM 763 C C . ASP A 1 100 ? 3.982 -28.057 -1.188 1.00 56.16 100 ASP A C 1
ATOM 765 O O . ASP A 1 100 ? 5.135 -27.766 -1.505 1.00 56.16 100 ASP A O 1
ATOM 769 N N . MET A 1 101 ? 2.937 -27.523 -1.829 1.00 56.09 101 MET A N 1
ATOM 770 C CA . MET A 1 101 ? 3.072 -26.606 -2.969 1.00 56.09 101 MET A CA 1
ATOM 771 C C . MET A 1 101 ? 3.695 -25.261 -2.564 1.00 56.09 101 MET A C 1
ATOM 773 O O . MET A 1 101 ? 4.411 -24.640 -3.350 1.00 56.09 101 MET A O 1
ATOM 777 N N . HIS A 1 102 ? 3.443 -24.798 -1.336 1.00 55.88 102 HIS A N 1
ATOM 778 C CA . HIS A 1 102 ? 4.089 -23.602 -0.794 1.00 55.88 102 HIS A CA 1
ATOM 779 C C . HIS A 1 102 ? 5.580 -23.824 -0.533 1.00 55.88 102 HIS A C 1
ATOM 781 O O . HIS A 1 102 ? 6.377 -22.918 -0.790 1.00 55.88 102 HIS A O 1
ATOM 787 N N . MET A 1 103 ? 5.957 -25.011 -0.056 1.00 59.50 103 MET A N 1
ATOM 788 C CA . MET A 1 103 ? 7.347 -25.363 0.216 1.00 59.50 103 MET A CA 1
ATOM 789 C C . MET A 1 103 ? 8.149 -25.549 -1.084 1.00 59.50 103 MET A C 1
ATOM 791 O O . MET A 1 103 ? 9.256 -25.021 -1.194 1.00 59.50 103 MET A O 1
ATOM 795 N N . GLU A 1 104 ? 7.568 -26.190 -2.102 1.00 61.72 104 GLU A N 1
ATOM 796 C CA . GLU A 1 104 ? 8.163 -26.272 -3.444 1.00 61.72 104 GLU A CA 1
ATOM 797 C C . GLU A 1 104 ? 8.265 -24.895 -4.111 1.00 61.72 104 GLU A C 1
ATOM 799 O O . GLU A 1 104 ? 9.310 -24.538 -4.642 1.00 61.72 104 GLU A O 1
ATOM 804 N N . ALA A 1 105 ? 7.228 -24.056 -4.040 1.00 58.59 105 ALA A N 1
ATOM 805 C CA . ALA A 1 105 ? 7.300 -22.707 -4.605 1.00 58.59 105 ALA A CA 1
ATOM 806 C C . ALA A 1 105 ? 8.380 -21.843 -3.931 1.00 58.59 105 ALA A C 1
ATOM 808 O O . ALA A 1 105 ? 8.989 -21.006 -4.595 1.00 58.59 105 ALA A O 1
ATOM 809 N N . ALA A 1 106 ? 8.629 -22.042 -2.632 1.00 60.03 106 ALA A N 1
ATOM 810 C CA . ALA A 1 106 ? 9.691 -21.353 -1.906 1.00 60.03 106 ALA A CA 1
ATOM 811 C C . ALA A 1 106 ? 11.098 -21.813 -2.327 1.00 60.03 106 ALA A C 1
ATOM 813 O O . ALA A 1 106 ? 12.030 -21.014 -2.255 1.00 60.03 106 ALA A O 1
ATOM 814 N N . SER A 1 107 ? 11.264 -23.054 -2.801 1.00 65.06 107 SER A N 1
ATOM 815 C CA . SER A 1 107 ? 12.568 -23.574 -3.237 1.00 65.06 107 SER A CA 1
ATOM 816 C C . SER A 1 107 ? 13.021 -23.018 -4.596 1.00 65.06 107 SER A C 1
ATOM 818 O O . SER A 1 107 ? 14.221 -22.929 -4.847 1.00 65.06 107 SER A O 1
ATOM 820 N N . PHE A 1 108 ? 12.090 -22.557 -5.440 1.00 58.59 108 PHE A N 1
ATOM 821 C CA . PHE A 1 108 ? 12.395 -21.854 -6.696 1.00 58.59 108 PHE A CA 1
ATOM 822 C C . PHE A 1 108 ? 12.712 -20.357 -6.510 1.00 58.59 108 PHE A C 1
ATOM 824 O O . PHE A 1 108 ? 13.061 -19.678 -7.479 1.00 58.59 108 PHE A O 1
ATOM 831 N N . VAL A 1 109 ? 12.595 -19.812 -5.292 1.00 56.16 109 VAL A N 1
ATOM 832 C CA . VAL A 1 109 ? 12.925 -18.407 -5.010 1.00 56.16 109 VAL A CA 1
ATOM 833 C C . VAL A 1 109 ? 14.423 -18.284 -4.745 1.00 56.16 109 VAL A C 1
ATOM 835 O O . VAL A 1 109 ? 14.934 -18.757 -3.732 1.00 56.16 109 VAL A O 1
ATOM 838 N N . ALA A 1 110 ? 15.135 -17.611 -5.651 1.00 56.66 110 ALA A N 1
ATOM 839 C CA . ALA A 1 110 ? 16.545 -17.299 -5.459 1.00 56.66 110 ALA A CA 1
ATOM 840 C C . ALA A 1 110 ? 16.751 -16.503 -4.148 1.00 56.66 110 ALA A C 1
ATOM 842 O O . ALA A 1 110 ? 16.010 -15.541 -3.896 1.00 56.66 110 ALA A O 1
ATOM 843 N N . PRO A 1 111 ? 17.754 -16.855 -3.319 1.00 51.69 111 PRO A N 1
ATOM 844 C CA . PRO A 1 111 ? 18.059 -16.119 -2.097 1.00 51.69 111 PRO A CA 1
ATOM 845 C C . PRO A 1 111 ? 18.245 -14.624 -2.389 1.00 51.69 111 PRO A C 1
ATOM 847 O O . PRO A 1 111 ? 19.087 -14.242 -3.198 1.00 51.69 111 PRO A O 1
ATOM 850 N N . GLY A 1 112 ? 17.445 -13.775 -1.740 1.00 56.38 112 GLY A N 1
ATOM 851 C CA . GLY A 1 112 ? 17.493 -12.315 -1.905 1.00 56.38 112 GLY A CA 1
ATOM 852 C C . GLY A 1 112 ? 16.370 -11.708 -2.752 1.00 56.38 112 GLY A C 1
ATOM 853 O O . GLY A 1 112 ? 16.205 -10.489 -2.734 1.00 56.38 112 GLY A O 1
ATOM 854 N N . VAL A 1 113 ? 15.544 -12.516 -3.423 1.00 52.78 113 VAL A N 1
ATOM 855 C CA . VAL A 1 113 ? 14.393 -12.022 -4.193 1.00 52.78 113 VAL A CA 1
ATOM 856 C C . VAL A 1 113 ? 13.130 -12.041 -3.324 1.00 52.78 113 VAL A C 1
ATOM 858 O O . VAL A 1 113 ? 12.633 -13.094 -2.940 1.00 52.78 113 VAL A O 1
ATOM 861 N N . ALA A 1 114 ? 12.571 -10.867 -3.016 1.00 50.41 114 ALA A N 1
ATOM 862 C CA . ALA A 1 114 ? 11.372 -10.716 -2.179 1.00 50.41 114 ALA A CA 1
ATOM 863 C C . ALA A 1 114 ? 10.054 -11.056 -2.915 1.00 50.41 114 ALA A C 1
ATOM 865 O O . ALA A 1 114 ? 9.057 -10.340 -2.791 1.00 50.41 114 ALA A O 1
ATOM 866 N N . LEU A 1 115 ? 10.026 -12.133 -3.704 1.00 50.56 115 LEU A N 1
ATOM 867 C CA . LEU A 1 115 ? 8.815 -12.597 -4.382 1.00 50.56 115 LEU A CA 1
ATOM 868 C C . LEU A 1 115 ? 8.090 -13.617 -3.499 1.00 50.56 115 LEU A C 1
ATOM 870 O O . LEU A 1 115 ? 8.191 -14.824 -3.685 1.00 50.56 115 LEU A O 1
ATOM 874 N N . SER A 1 116 ? 7.320 -13.119 -2.530 1.00 48.94 116 SER A N 1
ATOM 875 C CA . SER A 1 116 ? 6.343 -13.953 -1.829 1.00 48.94 116 SER A CA 1
ATOM 876 C C . SER A 1 116 ? 5.184 -14.274 -2.780 1.00 48.94 116 SER A C 1
ATOM 878 O O . SER A 1 116 ? 4.310 -13.437 -3.017 1.00 48.94 116 SER A O 1
ATOM 880 N N . THR A 1 117 ? 5.149 -15.492 -3.325 1.00 50.75 117 THR A N 1
ATOM 881 C CA . THR A 1 117 ? 4.036 -15.983 -4.165 1.00 50.75 117 THR A CA 1
ATOM 882 C C . THR A 1 117 ? 2.715 -16.078 -3.395 1.00 50.75 117 THR A C 1
ATOM 884 O O . THR A 1 117 ? 1.645 -16.031 -4.002 1.00 50.75 117 THR A O 1
ATOM 887 N N . SER A 1 118 ? 2.760 -16.087 -2.055 1.00 48.91 118 SER A N 1
ATOM 888 C CA . SER A 1 118 ? 1.584 -16.127 -1.170 1.00 48.91 118 SER A CA 1
ATOM 889 C C . SER A 1 118 ? 0.651 -14.904 -1.281 1.00 48.91 118 SER A C 1
ATOM 891 O O . SER A 1 118 ? -0.435 -14.910 -0.704 1.00 48.91 118 SER A O 1
ATOM 893 N N . GLY A 1 119 ? 1.034 -13.865 -2.035 1.00 54.09 119 GLY A N 1
ATOM 894 C CA . GLY A 1 119 ? 0.235 -12.657 -2.271 1.00 54.09 119 GLY A CA 1
ATOM 895 C C . GLY A 1 119 ? -0.059 -12.338 -3.739 1.00 54.09 119 GLY A C 1
ATOM 896 O O . GLY A 1 119 ? -0.538 -11.232 -4.020 1.00 54.09 119 GLY A O 1
ATOM 897 N N . TRP A 1 120 ? 0.222 -13.245 -4.687 1.00 57.31 120 TRP A N 1
ATOM 898 C CA . TRP A 1 120 ? -0.023 -12.984 -6.111 1.00 57.31 120 TRP A CA 1
ATOM 899 C C . TRP A 1 120 ? -1.526 -12.993 -6.419 1.00 57.31 120 TRP A C 1
ATOM 901 O O . TRP A 1 120 ? -2.120 -13.980 -6.841 1.00 57.31 120 TRP A O 1
ATOM 911 N N . THR A 1 121 ? -2.165 -11.853 -6.194 1.00 67.19 121 THR A N 1
ATOM 912 C CA . THR A 1 121 ? -3.529 -11.583 -6.644 1.00 67.19 121 THR A CA 1
ATOM 913 C C . THR A 1 121 ? -3.483 -11.057 -8.073 1.00 67.19 121 THR A C 1
ATOM 915 O O . THR A 1 121 ? -2.634 -10.226 -8.423 1.00 67.19 121 THR A O 1
ATOM 918 N N . LEU A 1 122 ? -4.387 -11.560 -8.917 1.00 75.44 122 LEU A N 1
ATOM 919 C CA . LEU A 1 122 ? -4.493 -11.117 -10.308 1.00 75.44 122 LEU A CA 1
ATOM 920 C C . LEU A 1 122 ? -4.782 -9.604 -10.348 1.00 75.44 122 LEU A C 1
ATOM 922 O O . LEU A 1 122 ? -5.428 -9.100 -9.425 1.00 75.44 122 LEU A O 1
ATOM 926 N N . PRO A 1 123 ? -4.336 -8.857 -11.374 1.00 67.12 123 PRO A N 1
ATOM 927 C CA . PRO A 1 123 ? -4.455 -7.395 -11.405 1.00 67.12 123 PRO A CA 1
ATOM 928 C C . PRO A 1 123 ? -5.875 -6.864 -11.145 1.00 67.12 123 PRO A C 1
ATOM 930 O O . PRO A 1 123 ? -6.042 -5.913 -10.391 1.00 67.12 123 PRO A O 1
ATOM 933 N N . TRP A 1 124 ? -6.905 -7.528 -11.677 1.00 69.56 124 TRP A N 1
ATOM 934 C CA . TRP A 1 124 ? -8.322 -7.183 -11.466 1.00 69.56 124 TRP A CA 1
ATOM 935 C C . TRP A 1 124 ? -8.905 -7.681 -10.134 1.00 69.56 124 TRP A C 1
ATOM 937 O O . TRP A 1 124 ? -10.034 -7.352 -9.785 1.00 69.56 124 TRP A O 1
ATOM 947 N N . GLN A 1 125 ? -8.161 -8.504 -9.394 1.00 70.69 125 GLN A N 1
ATOM 948 C CA . GLN A 1 125 ? -8.518 -8.974 -8.053 1.00 70.69 125 GLN A CA 1
ATOM 949 C C . GLN A 1 125 ? -7.834 -8.162 -6.951 1.00 70.69 125 GLN A C 1
ATOM 951 O O . GLN A 1 125 ? -8.161 -8.334 -5.773 1.00 70.69 125 GLN A O 1
ATOM 956 N N . ARG A 1 126 ? -6.874 -7.304 -7.314 1.00 68.44 126 ARG A N 1
ATOM 957 C CA . ARG A 1 126 ? -6.237 -6.382 -6.381 1.00 68.44 126 ARG A CA 1
ATOM 958 C C . ARG A 1 126 ? -7.262 -5.326 -5.989 1.00 68.44 126 ARG A C 1
ATOM 960 O O . ARG A 1 126 ? -7.726 -4.549 -6.818 1.00 68.44 126 ARG A O 1
ATOM 967 N N . GLY A 1 127 ? -7.610 -5.294 -4.704 1.00 64.25 127 GLY A N 1
ATOM 968 C CA . GLY A 1 127 ? -8.256 -4.118 -4.128 1.00 64.25 127 GLY A CA 1
ATOM 969 C C . GLY A 1 127 ? -7.329 -2.904 -4.232 1.00 64.25 127 GLY A C 1
ATOM 970 O O . GLY A 1 127 ? -6.149 -3.036 -4.563 1.00 64.25 127 GLY A O 1
ATOM 971 N N . ARG A 1 128 ? -7.832 -1.707 -3.915 1.00 63.34 128 ARG A N 1
ATOM 972 C CA . ARG A 1 128 ? -6.993 -0.502 -3.876 1.00 63.34 128 ARG A CA 1
ATOM 973 C C . ARG A 1 128 ? -5.889 -0.696 -2.833 1.00 63.34 128 ARG A C 1
ATOM 975 O O . ARG A 1 128 ? -6.138 -0.604 -1.633 1.00 63.34 128 ARG A O 1
ATOM 982 N N . THR A 1 129 ? -4.676 -0.998 -3.284 1.00 62.72 129 THR A N 1
ATOM 983 C CA . THR A 1 129 ? -3.528 -1.161 -2.396 1.00 62.72 129 THR A CA 1
ATOM 984 C C . THR A 1 129 ? -3.127 0.210 -1.879 1.00 62.72 129 THR A C 1
ATOM 986 O O . THR A 1 129 ? -2.886 1.127 -2.667 1.00 62.72 129 THR A O 1
ATOM 989 N N . LYS A 1 130 ? -3.049 0.364 -0.557 1.00 69.25 130 LYS A N 1
ATOM 990 C CA . LYS A 1 130 ? -2.324 1.494 0.025 1.00 69.25 130 LYS A CA 1
ATOM 991 C C . LYS A 1 130 ? -0.847 1.270 -0.264 1.00 69.25 130 LYS A C 1
ATOM 993 O O . LYS A 1 130 ? -0.368 0.141 -0.151 1.00 69.25 130 LYS A O 1
ATOM 998 N N . SER A 1 131 ? -0.136 2.314 -0.675 1.00 75.62 131 SER A N 1
ATOM 999 C CA . SER A 1 131 ? 1.311 2.187 -0.824 1.00 75.62 131 SER A CA 1
ATOM 1000 C C . SER A 1 131 ? 1.919 1.852 0.540 1.00 75.62 131 SER A C 1
ATOM 1002 O O . SER A 1 131 ? 1.413 2.293 1.575 1.00 75.62 131 SER A O 1
ATOM 1004 N N . SER A 1 132 ? 3.008 1.081 0.556 1.00 75.62 132 SER A N 1
ATOM 1005 C CA . SER A 1 132 ? 3.728 0.775 1.800 1.00 75.62 1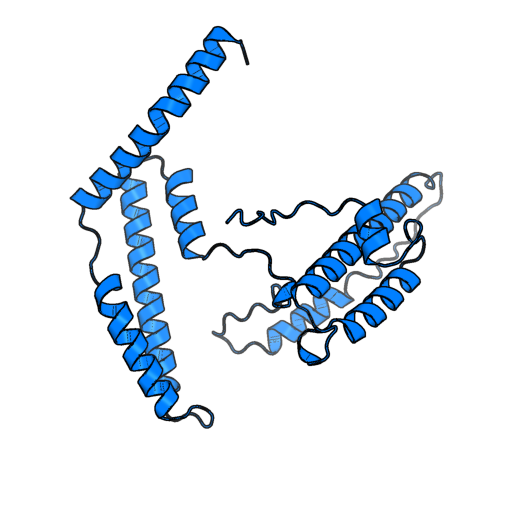32 SER A CA 1
ATOM 1006 C C . SER A 1 132 ? 4.089 2.052 2.562 1.00 75.62 132 SER A C 1
ATOM 1008 O O . SER A 1 132 ? 3.952 2.108 3.778 1.00 75.62 132 SER A O 1
ATOM 1010 N N . ARG A 1 133 ? 4.436 3.115 1.829 1.00 74.69 133 ARG A N 1
ATOM 1011 C CA . ARG A 1 133 ? 4.662 4.457 2.369 1.00 74.69 133 ARG A CA 1
ATOM 1012 C C . ARG A 1 133 ? 3.427 5.042 3.053 1.00 74.69 133 ARG A C 1
ATOM 1014 O O . ARG A 1 133 ? 3.535 5.539 4.164 1.00 74.69 133 ARG A O 1
ATOM 1021 N N . GLN A 1 134 ? 2.259 4.974 2.417 1.00 77.44 134 GLN A N 1
ATOM 1022 C CA . GLN A 1 134 ? 1.016 5.488 2.998 1.00 77.44 134 GLN A CA 1
ATOM 1023 C C . GLN A 1 134 ? 0.628 4.725 4.272 1.00 77.44 134 GLN A C 1
ATOM 1025 O O . GLN A 1 134 ? 0.093 5.310 5.212 1.00 77.44 134 GLN A O 1
ATOM 1030 N N . GLU A 1 135 ? 0.909 3.423 4.315 1.00 82.00 135 GLU A N 1
ATOM 1031 C CA . GLU A 1 135 ? 0.690 2.599 5.502 1.00 82.00 135 GLU A CA 1
ATOM 1032 C C . GLU A 1 135 ? 1.681 2.940 6.626 1.00 82.00 135 GLU A C 1
ATOM 1034 O O . GLU A 1 135 ? 1.266 3.123 7.768 1.00 82.00 135 GLU A O 1
ATOM 1039 N N . GLN A 1 136 ? 2.966 3.122 6.306 1.00 81.62 136 GLN A N 1
ATOM 1040 C CA . GLN A 1 136 ? 3.975 3.585 7.263 1.00 81.62 136 GLN A CA 1
ATOM 1041 C C . GLN A 1 136 ? 3.628 4.978 7.823 1.00 81.62 136 GLN A C 1
ATOM 1043 O O . GLN A 1 136 ? 3.672 5.180 9.036 1.00 81.62 136 GLN A O 1
ATOM 1048 N N . GLU A 1 137 ? 3.201 5.921 6.977 1.00 84.00 137 GLU A N 1
ATOM 1049 C CA . GLU A 1 137 ? 2.724 7.242 7.409 1.00 84.00 137 GLU A CA 1
ATOM 1050 C C . GLU A 1 137 ? 1.507 7.121 8.336 1.00 84.00 137 GLU A C 1
ATOM 1052 O O . GLU A 1 137 ? 1.475 7.738 9.400 1.00 84.00 137 GLU A O 1
ATOM 1057 N N . ARG A 1 138 ? 0.534 6.263 8.008 1.00 83.06 138 ARG A N 1
ATOM 1058 C CA . ARG A 1 138 ? -0.609 5.991 8.891 1.00 83.06 138 ARG A CA 1
ATOM 1059 C C . ARG A 1 138 ? -0.158 5.489 10.266 1.00 83.06 138 ARG A C 1
ATOM 1061 O O . ARG A 1 138 ? -0.599 6.027 11.282 1.00 83.06 138 ARG A O 1
ATOM 1068 N N . GLN A 1 139 ? 0.758 4.524 10.298 1.00 83.50 139 GLN A N 1
ATOM 1069 C CA . GLN A 1 139 ? 1.304 3.971 11.538 1.00 83.50 139 GLN A CA 1
ATOM 1070 C C . GLN A 1 139 ? 2.073 5.010 12.361 1.00 83.50 139 GLN A C 1
ATOM 1072 O O . GLN A 1 139 ? 2.012 4.971 13.592 1.00 83.50 139 GLN A O 1
ATOM 1077 N N . LEU A 1 140 ? 2.760 5.968 11.725 1.00 82.88 140 LEU A N 1
ATOM 1078 C CA . LEU A 1 140 ? 3.356 7.102 12.441 1.00 82.88 140 LEU A CA 1
ATOM 1079 C C . LEU A 1 140 ? 2.295 7.885 13.212 1.00 82.88 140 LEU A C 1
ATOM 1081 O O . LEU A 1 140 ? 2.503 8.218 14.375 1.00 82.88 140 LEU A O 1
ATOM 1085 N N . HIS A 1 141 ? 1.158 8.165 12.579 1.00 76.06 141 HIS A N 1
ATOM 1086 C CA . HIS A 1 141 ? 0.115 8.989 13.183 1.00 76.06 141 HIS A CA 1
ATOM 1087 C C . HIS A 1 141 ? -0.735 8.261 14.230 1.00 76.06 141 HIS A C 1
ATOM 1089 O O . HIS A 1 141 ? -1.370 8.923 15.055 1.00 76.06 141 HIS A O 1
ATOM 1095 N N . GLU A 1 142 ? -0.826 6.935 14.152 1.00 79.50 142 GLU A N 1
ATOM 1096 C CA . GLU A 1 142 ? -1.610 6.111 15.079 1.00 79.50 142 GLU A CA 1
ATOM 1097 C C . GLU A 1 142 ? -0.790 5.710 16.314 1.00 79.50 142 GLU A C 1
ATOM 1099 O O . GLU A 1 142 ? -1.311 5.723 17.426 1.00 79.50 142 GLU A O 1
ATOM 1104 N N . HIS A 1 143 ? 0.504 5.420 16.144 1.00 76.38 143 HIS A N 1
ATOM 1105 C CA . HIS A 1 143 ? 1.330 4.815 17.193 1.00 76.38 143 HIS A CA 1
ATOM 1106 C C . HIS A 1 143 ? 2.408 5.735 17.790 1.00 76.38 143 HIS A C 1
ATOM 1108 O O . HIS A 1 143 ? 3.113 5.304 18.705 1.00 76.38 143 HIS A O 1
ATOM 1114 N N . ALA A 1 144 ? 2.605 6.961 17.290 1.00 78.00 144 ALA A N 1
ATOM 1115 C CA . ALA A 1 144 ? 3.533 7.902 17.919 1.00 78.00 144 ALA A CA 1
ATOM 1116 C C . ALA A 1 144 ? 2.884 8.564 19.145 1.00 78.00 144 ALA A C 1
ATOM 1118 O O . ALA A 1 144 ? 2.012 9.425 19.023 1.00 78.00 144 ALA A O 1
ATOM 1119 N N . THR A 1 145 ? 3.328 8.168 20.336 1.00 79.81 145 THR A N 1
ATOM 1120 C CA . THR A 1 145 ? 2.871 8.714 21.624 1.00 79.81 145 THR A CA 1
ATOM 1121 C C . THR A 1 145 ? 3.601 10.006 22.002 1.00 79.81 145 THR A C 1
ATOM 1123 O O . THR A 1 145 ? 3.020 10.880 22.649 1.00 79.81 145 THR A O 1
ATOM 1126 N N . SER A 1 146 ? 4.851 10.164 21.552 1.00 88.81 146 SER A N 1
ATOM 1127 C CA . SER A 1 146 ? 5.710 11.313 21.846 1.00 88.81 146 SER A CA 1
ATOM 1128 C C . SER A 1 146 ? 6.297 11.965 20.584 1.00 88.81 146 SER A C 1
ATOM 1130 O O . SER A 1 146 ? 6.412 11.340 19.527 1.00 88.81 146 SER A O 1
ATOM 1132 N N . LEU A 1 147 ? 6.719 13.233 20.708 1.00 88.38 147 LEU A N 1
ATOM 1133 C CA . LEU A 1 147 ? 7.455 13.951 19.655 1.00 88.38 147 LEU A CA 1
ATOM 1134 C C . LEU A 1 147 ? 8.758 13.215 19.301 1.00 88.38 147 LEU A C 1
ATOM 1136 O O . LEU A 1 147 ? 9.117 13.104 18.131 1.00 88.38 147 LEU A O 1
ATOM 1140 N N . PHE A 1 148 ? 9.464 12.705 20.312 1.00 88.75 148 PHE A N 1
ATOM 1141 C CA . PHE A 1 148 ? 10.728 12.007 20.114 1.00 88.75 148 PHE A CA 1
ATOM 1142 C C . PHE A 1 148 ? 10.533 10.704 19.331 1.00 88.75 148 PHE A C 1
ATOM 1144 O O . PHE A 1 148 ? 11.269 10.451 18.377 1.00 88.75 148 PHE A O 1
ATOM 1151 N N . ASP A 1 149 ? 9.494 9.928 19.652 1.00 89.56 149 ASP A N 1
ATOM 1152 C CA . ASP A 1 149 ? 9.152 8.714 18.905 1.00 89.56 149 ASP A CA 1
ATOM 1153 C C . ASP A 1 149 ? 8.749 9.026 17.465 1.00 89.56 149 ASP A C 1
ATOM 1155 O O . ASP A 1 149 ? 9.169 8.328 16.540 1.00 89.56 149 ASP A O 1
ATOM 1159 N N . PHE A 1 150 ? 7.988 10.103 17.256 1.00 89.31 150 PHE A N 1
ATOM 1160 C CA . PHE A 1 150 ? 7.632 10.581 15.922 1.00 89.31 150 PHE A CA 1
ATOM 1161 C C . PHE A 1 150 ? 8.879 10.918 15.090 1.00 89.31 150 PHE A C 1
ATOM 1163 O O . PHE A 1 150 ? 9.041 10.414 13.976 1.00 89.31 150 PHE A O 1
ATOM 1170 N N . LEU A 1 151 ? 9.806 11.704 15.649 1.00 89.81 151 LEU A N 1
ATOM 1171 C CA . LEU A 1 151 ? 11.062 12.059 14.984 1.00 89.81 151 LEU A CA 1
ATOM 1172 C C . LEU A 1 151 ? 11.932 10.825 14.713 1.00 89.81 151 LEU A C 1
ATOM 1174 O O . LEU A 1 151 ? 12.446 10.673 13.603 1.00 89.81 151 LEU A O 1
ATOM 1178 N N . LYS A 1 152 ? 12.070 9.923 15.692 1.00 89.81 152 LYS A N 1
ATOM 1179 C CA . LYS A 1 152 ? 12.850 8.683 15.564 1.00 89.81 152 LYS A CA 1
ATOM 1180 C C . LYS A 1 152 ? 12.330 7.813 14.422 1.00 89.81 152 LYS A C 1
ATOM 1182 O O . LYS A 1 152 ? 13.126 7.337 13.612 1.00 89.81 152 LYS A O 1
ATOM 1187 N N . ARG A 1 153 ? 11.010 7.636 14.322 1.00 88.31 153 ARG A N 1
ATOM 1188 C CA . ARG A 1 153 ? 10.393 6.816 13.272 1.00 88.31 153 ARG A CA 1
ATOM 1189 C C . ARG A 1 153 ? 10.484 7.467 11.894 1.00 88.31 153 ARG A C 1
ATOM 1191 O O . ARG A 1 153 ? 10.819 6.774 10.943 1.00 88.31 153 ARG A O 1
ATOM 1198 N N . ILE A 1 154 ? 10.297 8.785 11.776 1.00 88.88 154 ILE A N 1
ATOM 1199 C CA . ILE A 1 154 ? 10.506 9.487 10.495 1.00 88.88 154 ILE A CA 1
ATOM 1200 C C . ILE A 1 154 ? 11.951 9.341 10.022 1.00 88.88 154 ILE A C 1
ATOM 1202 O O . ILE A 1 154 ? 12.186 9.017 8.861 1.00 88.88 154 ILE A O 1
ATOM 1206 N N . ARG A 1 155 ? 12.928 9.505 10.922 1.00 87.81 155 ARG A N 1
ATOM 1207 C CA . ARG A 1 155 ? 14.342 9.291 10.587 1.00 87.81 155 ARG A CA 1
ATOM 1208 C C . ARG A 1 155 ? 14.632 7.846 10.183 1.00 87.81 155 ARG A C 1
ATOM 1210 O O . ARG A 1 155 ? 15.466 7.634 9.309 1.00 87.81 155 ARG A O 1
ATOM 1217 N N . ALA A 1 156 ? 13.974 6.864 10.797 1.00 88.56 156 ALA A N 1
ATOM 1218 C CA . ALA A 1 156 ? 14.088 5.467 10.388 1.00 88.56 156 ALA A CA 1
ATOM 1219 C C . ALA A 1 156 ? 13.523 5.245 8.975 1.00 88.56 156 ALA A C 1
ATOM 1221 O O . ALA A 1 156 ? 14.214 4.661 8.144 1.00 88.56 156 ALA A O 1
ATOM 1222 N N . MET A 1 157 ? 12.345 5.799 8.663 1.00 85.50 157 MET A N 1
ATOM 1223 C CA . MET A 1 157 ? 11.769 5.727 7.314 1.00 85.50 157 MET A CA 1
ATOM 1224 C C . MET A 1 157 ? 12.668 6.391 6.264 1.00 85.50 157 MET A C 1
ATOM 1226 O O . MET A 1 157 ? 12.914 5.793 5.224 1.00 85.50 157 MET A O 1
ATOM 1230 N N . GLU A 1 158 ? 13.221 7.579 6.544 1.00 86.06 158 GLU A N 1
ATOM 1231 C CA . GLU A 1 158 ? 14.168 8.255 5.637 1.00 86.06 158 GLU A CA 1
ATOM 1232 C C . GLU A 1 158 ? 15.404 7.376 5.351 1.00 86.06 158 GLU A C 1
ATOM 1234 O O . GLU A 1 158 ? 15.884 7.321 4.217 1.00 86.06 158 GLU A O 1
ATOM 1239 N N . ARG A 1 159 ? 15.919 6.657 6.362 1.00 86.31 159 ARG A N 1
ATOM 1240 C CA . ARG A 1 159 ? 17.042 5.715 6.189 1.00 86.31 159 ARG A CA 1
ATOM 1241 C C . ARG A 1 159 ? 16.647 4.501 5.355 1.00 86.31 159 ARG A C 1
ATOM 1243 O O . ARG A 1 159 ? 17.426 4.085 4.503 1.00 86.31 159 ARG A O 1
ATOM 1250 N N . GLU A 1 160 ? 15.465 3.936 5.584 1.00 85.88 160 GLU A N 1
ATOM 1251 C CA . GLU A 1 160 ? 14.955 2.810 4.797 1.00 85.88 160 GLU A CA 1
ATOM 1252 C C . GLU A 1 160 ? 14.704 3.190 3.338 1.00 85.88 160 GLU A C 1
ATOM 1254 O O . GLU A 1 160 ? 15.013 2.402 2.448 1.00 85.88 160 GLU A O 1
ATOM 1259 N N . GLU A 1 161 ? 14.138 4.371 3.077 1.00 82.62 161 GLU A N 1
ATOM 1260 C CA . GLU A 1 161 ? 13.939 4.884 1.718 1.00 82.62 161 GLU A CA 1
ATOM 1261 C C . GLU A 1 161 ? 15.285 5.074 1.012 1.00 82.62 161 GLU A C 1
ATOM 1263 O O . GLU A 1 161 ? 15.440 4.651 -0.134 1.00 82.62 161 GLU A O 1
ATOM 1268 N N . PHE A 1 162 ? 16.282 5.625 1.711 1.00 82.62 162 PHE A N 1
ATOM 1269 C CA . PHE A 1 162 ? 17.635 5.762 1.176 1.00 82.62 162 PHE A CA 1
ATOM 1270 C C . PHE A 1 162 ? 18.280 4.401 0.875 1.00 82.62 162 PHE A C 1
ATOM 1272 O O . PHE A 1 162 ? 18.793 4.191 -0.222 1.00 82.62 162 PHE A O 1
ATOM 1279 N N . ALA A 1 163 ? 18.199 3.448 1.807 1.00 84.88 163 ALA A N 1
ATOM 1280 C CA . ALA A 1 163 ? 18.729 2.100 1.612 1.00 84.88 163 ALA A CA 1
ATOM 1281 C C . ALA A 1 163 ? 18.036 1.370 0.449 1.00 84.88 163 ALA A C 1
ATOM 1283 O O . ALA A 1 163 ? 18.700 0.707 -0.345 1.00 84.88 163 ALA A O 1
ATOM 1284 N N . ARG A 1 164 ? 16.711 1.516 0.310 1.00 81.44 164 ARG A N 1
ATOM 1285 C CA . ARG A 1 164 ? 15.948 0.977 -0.826 1.00 81.44 164 ARG A CA 1
ATOM 1286 C C . ARG A 1 164 ? 16.378 1.609 -2.149 1.00 81.44 164 ARG A C 1
ATOM 1288 O O . ARG A 1 164 ? 16.553 0.888 -3.125 1.00 81.44 164 ARG A O 1
ATOM 1295 N N . ALA A 1 165 ? 16.582 2.925 -2.183 1.00 82.69 165 ALA A N 1
ATOM 1296 C CA . ALA A 1 165 ? 17.039 3.622 -3.382 1.00 82.69 165 ALA A CA 1
ATOM 1297 C C . ALA A 1 165 ? 18.446 3.177 -3.812 1.00 82.69 165 ALA A C 1
ATOM 1299 O O . ALA A 1 165 ? 18.678 2.971 -5.002 1.00 82.69 165 ALA A O 1
ATOM 1300 N N . GLU A 1 166 ? 19.367 2.983 -2.863 1.00 82.62 166 GLU A N 1
ATOM 1301 C CA . GLU A 1 166 ? 20.704 2.452 -3.155 1.00 82.62 166 GLU A CA 1
ATOM 1302 C C . GLU A 1 166 ? 20.645 1.003 -3.660 1.00 82.62 166 GLU A C 1
ATOM 1304 O O . GLU A 1 166 ? 21.305 0.695 -4.649 1.00 82.62 166 GLU A O 1
ATOM 1309 N N . ARG A 1 167 ? 19.795 0.141 -3.076 1.00 80.62 167 ARG A N 1
ATOM 1310 C CA . ARG A 1 167 ? 19.576 -1.231 -3.579 1.00 80.62 167 ARG A CA 1
ATOM 1311 C C . ARG A 1 167 ? 19.069 -1.243 -5.018 1.00 80.62 167 ARG A C 1
ATOM 1313 O O . ARG A 1 167 ? 19.678 -1.885 -5.866 1.00 80.62 167 ARG A O 1
ATOM 1320 N N . LEU A 1 168 ? 18.027 -0.467 -5.317 1.00 78.31 168 LEU A N 1
ATOM 1321 C CA . LEU A 1 168 ? 17.497 -0.353 -6.680 1.00 78.31 168 LEU A CA 1
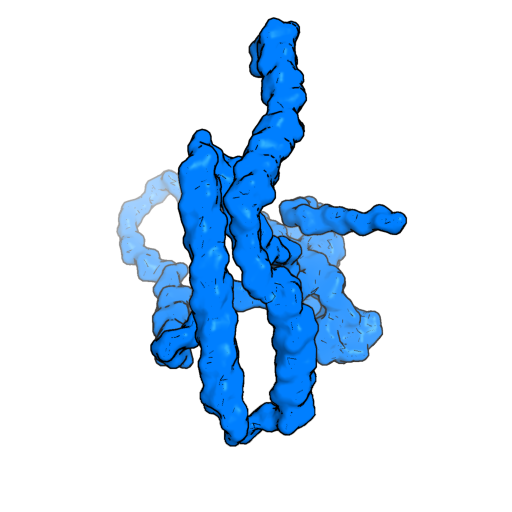ATOM 1322 C C . LEU A 1 168 ? 18.555 0.176 -7.651 1.00 78.31 168 LEU A C 1
ATOM 1324 O O . LEU A 1 168 ? 18.669 -0.296 -8.776 1.00 78.31 168 LEU A O 1
ATOM 1328 N N . LYS A 1 169 ? 19.371 1.139 -7.216 1.00 81.31 169 LYS A N 1
ATOM 1329 C CA . LYS A 1 169 ? 20.477 1.658 -8.023 1.00 81.31 169 LYS A CA 1
ATOM 1330 C C . LYS A 1 169 ? 21.548 0.594 -8.274 1.00 81.31 169 LYS A C 1
ATOM 1332 O O . LYS A 1 169 ? 22.080 0.552 -9.379 1.00 81.31 169 LYS A O 1
ATOM 1337 N N . SER A 1 170 ? 21.877 -0.245 -7.290 1.00 79.69 170 SER A N 1
ATOM 1338 C CA . SER A 1 170 ? 22.810 -1.361 -7.486 1.00 79.69 170 SER A CA 1
ATOM 1339 C C . SER A 1 170 ? 22.233 -2.453 -8.385 1.00 79.69 170 SER A C 1
ATOM 1341 O O . SER A 1 170 ? 22.946 -2.914 -9.267 1.00 79.69 170 SER A O 1
ATOM 1343 N N . GLU A 1 171 ? 20.951 -2.793 -8.232 1.00 79.62 171 GLU A N 1
ATOM 1344 C CA . GLU A 1 171 ? 20.253 -3.777 -9.072 1.00 79.62 171 GLU A CA 1
ATOM 1345 C C . GLU A 1 171 ? 20.169 -3.314 -10.531 1.00 79.62 171 GLU A C 1
ATOM 1347 O O . GLU A 1 171 ? 20.409 -4.091 -11.454 1.00 79.62 171 GLU A O 1
ATOM 1352 N N . LEU A 1 172 ? 19.886 -2.028 -10.758 1.00 74.69 172 LEU A N 1
ATOM 1353 C CA . LEU A 1 172 ? 19.883 -1.444 -12.099 1.00 74.69 172 LEU A CA 1
ATOM 1354 C C . LEU A 1 172 ? 21.273 -1.488 -12.734 1.00 74.69 172 LEU A C 1
ATOM 1356 O O . LEU A 1 172 ? 21.392 -1.861 -13.895 1.00 74.69 172 LEU A O 1
ATOM 1360 N N . LYS A 1 173 ? 22.320 -1.162 -11.967 1.00 79.31 173 LYS A N 1
ATOM 1361 C CA . LYS A 1 173 ? 23.709 -1.250 -12.439 1.00 79.31 173 LYS A CA 1
ATOM 1362 C C . LYS A 1 173 ? 24.131 -2.682 -12.757 1.00 79.31 173 LYS A C 1
ATOM 1364 O O . LYS A 1 173 ? 24.820 -2.889 -13.743 1.00 79.31 173 LYS A O 1
ATOM 1369 N N . SER A 1 174 ? 23.732 -3.665 -11.948 1.00 75.50 174 SER A N 1
ATOM 1370 C CA . SER A 1 174 ? 24.032 -5.075 -12.229 1.00 75.50 174 SER A CA 1
ATOM 1371 C C . SER A 1 174 ? 23.220 -5.635 -13.398 1.00 75.50 174 SER A C 1
ATOM 1373 O O . SER A 1 174 ? 23.603 -6.648 -13.970 1.00 75.50 174 SER A O 1
ATOM 1375 N N . SER A 1 175 ? 22.098 -4.996 -13.739 1.00 69.62 175 SER A N 1
ATOM 1376 C CA . SER A 1 175 ? 21.237 -5.394 -14.860 1.00 69.62 175 SER A CA 1
ATOM 1377 C C . SER A 1 175 ? 21.612 -4.708 -16.180 1.00 69.62 175 SER A C 1
ATOM 1379 O O . SER A 1 175 ? 21.157 -5.145 -17.237 1.00 69.62 175 SER A O 1
ATOM 1381 N N . GLU A 1 176 ? 22.429 -3.650 -16.140 1.00 73.06 176 GLU A N 1
ATOM 1382 C CA . GLU A 1 176 ? 22.955 -2.952 -17.318 1.00 73.06 176 GLU A CA 1
ATOM 1383 C C . GLU A 1 176 ? 23.841 -3.920 -18.124 1.00 73.06 176 GLU A C 1
ATOM 1385 O O . GLU A 1 176 ? 24.922 -4.305 -17.688 1.00 73.06 176 GLU A O 1
ATOM 1390 N N . GLY A 1 177 ? 23.343 -4.371 -19.281 1.00 66.06 177 GLY A N 1
ATOM 1391 C CA . GLY A 1 177 ? 24.005 -5.375 -20.129 1.00 66.06 177 GLY A CA 1
ATOM 1392 C C . GLY A 1 177 ? 23.406 -6.788 -20.073 1.00 66.06 177 GLY A C 1
ATOM 1393 O O . GLY A 1 177 ? 23.881 -7.671 -20.786 1.00 66.06 177 GLY A O 1
ATOM 1394 N N . SER A 1 178 ? 22.350 -7.016 -19.284 1.00 72.38 178 SER A N 1
ATOM 1395 C CA . SER A 1 178 ? 21.588 -8.272 -19.308 1.00 72.38 178 SER A CA 1
ATOM 1396 C C . SER A 1 178 ? 20.786 -8.423 -20.611 1.00 72.38 178 SER A C 1
ATOM 1398 O O . SER A 1 178 ? 20.165 -7.470 -21.093 1.00 72.38 178 SER A O 1
ATOM 1400 N N . HIS A 1 179 ? 20.797 -9.631 -21.186 1.00 56.00 179 HIS A N 1
ATOM 1401 C CA . HIS A 1 179 ? 20.129 -9.984 -22.441 1.00 56.00 179 HIS A CA 1
ATOM 1402 C C . HIS A 1 179 ? 18.601 -9.932 -22.255 1.00 56.00 179 HIS A C 1
ATOM 1404 O O . HIS A 1 179 ? 17.973 -10.903 -21.844 1.00 56.00 179 HIS A O 1
ATOM 1410 N N . GLY A 1 180 ? 18.006 -8.759 -22.481 1.00 67.44 180 GLY A N 1
ATOM 1411 C CA . GLY A 1 180 ? 16.565 -8.543 -22.310 1.00 67.44 180 GLY A CA 1
ATOM 1412 C C . GLY A 1 180 ? 16.131 -7.089 -22.111 1.00 67.44 180 GLY A C 1
ATOM 1413 O O . GLY A 1 180 ? 14.946 -6.800 -22.248 1.00 67.44 180 GLY A O 1
ATOM 1414 N N . PHE A 1 181 ? 17.058 -6.165 -21.838 1.00 68.12 181 PHE A N 1
ATOM 1415 C CA . PHE A 1 181 ? 16.739 -4.743 -21.676 1.00 68.12 181 PHE A CA 1
ATOM 1416 C C . PHE A 1 181 ? 17.403 -3.895 -22.765 1.00 68.12 181 PHE A C 1
ATOM 1418 O O . PHE A 1 181 ? 18.613 -3.967 -22.975 1.00 68.12 181 PHE A O 1
ATOM 1425 N N . THR A 1 182 ? 16.605 -3.090 -23.472 1.00 77.75 182 THR A N 1
ATOM 1426 C CA . THR A 1 182 ? 17.095 -2.167 -24.504 1.00 77.75 182 THR A CA 1
ATOM 1427 C C . THR A 1 182 ? 17.821 -0.976 -23.876 1.00 77.75 182 THR A C 1
ATOM 1429 O O . THR A 1 182 ? 17.532 -0.574 -22.749 1.00 77.75 182 THR A O 1
ATOM 1432 N N . VAL A 1 183 ? 18.751 -0.367 -24.616 1.00 77.62 183 VAL A N 1
ATOM 1433 C CA . VAL A 1 183 ? 19.455 0.859 -24.183 1.00 77.62 183 VAL A CA 1
ATOM 1434 C C . VAL A 1 183 ? 18.458 1.978 -23.848 1.00 77.62 183 VAL A C 1
ATOM 1436 O O . VAL A 1 183 ? 18.616 2.677 -22.847 1.00 77.62 183 VAL A O 1
ATOM 1439 N N . GLU A 1 184 ? 17.372 2.072 -24.619 1.00 80.50 184 GLU A N 1
ATOM 1440 C CA . GLU A 1 184 ? 16.276 3.023 -24.405 1.00 80.50 184 GLU A CA 1
ATOM 1441 C C . GLU A 1 184 ? 15.599 2.855 -23.036 1.00 80.50 184 GLU A C 1
ATOM 1443 O O . GLU A 1 184 ? 15.283 3.849 -22.381 1.00 80.50 184 GLU A O 1
ATOM 1448 N N . HIS A 1 185 ? 15.447 1.617 -22.551 1.00 77.75 185 HIS A N 1
ATOM 1449 C CA . HIS A 1 185 ? 14.872 1.343 -21.234 1.00 77.75 185 HIS A CA 1
ATOM 1450 C C . HIS A 1 185 ? 15.726 1.944 -20.109 1.00 77.75 185 HIS A C 1
ATOM 1452 O O . HIS A 1 185 ? 15.207 2.586 -19.193 1.00 77.75 185 HIS A O 1
ATOM 1458 N N . PHE A 1 186 ? 17.051 1.795 -20.190 1.00 79.31 186 PHE A N 1
ATOM 1459 C CA . PHE A 1 186 ? 17.962 2.375 -19.200 1.00 79.31 186 PHE A CA 1
ATOM 1460 C C . PHE A 1 186 ? 18.004 3.902 -19.282 1.00 79.31 186 PHE A C 1
ATOM 1462 O O . PHE A 1 186 ? 18.099 4.570 -18.249 1.00 79.31 186 PHE A O 1
ATOM 1469 N N . GLU A 1 187 ? 17.888 4.479 -20.477 1.00 81.56 187 GLU A N 1
ATOM 1470 C CA . GLU A 1 187 ? 17.779 5.930 -20.639 1.00 81.56 187 GLU A CA 1
ATOM 1471 C C . GLU A 1 187 ? 16.486 6.492 -20.051 1.00 81.56 187 GLU A C 1
ATOM 1473 O O . GLU A 1 187 ? 16.514 7.518 -19.363 1.00 81.56 187 GLU A O 1
ATOM 1478 N N . GLU A 1 188 ? 15.357 5.824 -20.279 1.00 83.06 188 GLU A N 1
ATOM 1479 C CA . GLU A 1 188 ? 14.075 6.209 -19.697 1.00 83.06 188 GLU A CA 1
ATOM 1480 C C . GLU A 1 188 ? 14.111 6.097 -18.168 1.00 83.06 188 GLU A C 1
ATOM 1482 O O . GLU A 1 188 ? 13.715 7.034 -17.466 1.00 83.06 188 GLU A O 1
ATOM 1487 N N . MET A 1 189 ? 14.703 5.023 -17.641 1.00 78.31 189 MET A N 1
ATOM 1488 C CA . MET A 1 189 ? 14.928 4.847 -16.206 1.00 78.31 189 MET A CA 1
ATOM 1489 C C . MET A 1 189 ? 15.826 5.942 -15.619 1.00 78.31 189 MET A C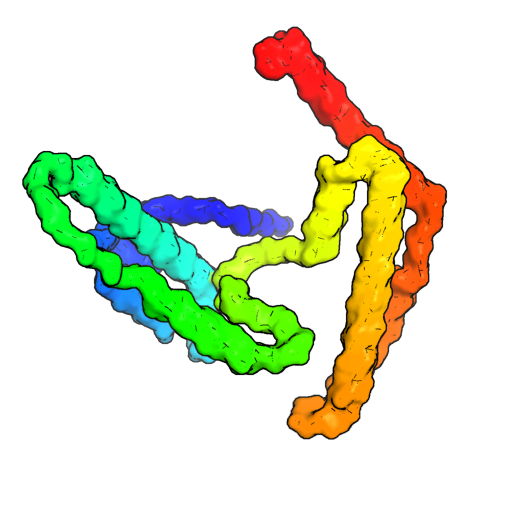 1
ATOM 1491 O O . MET A 1 189 ? 15.494 6.503 -14.571 1.00 78.31 189 MET A O 1
ATOM 1495 N N . ARG A 1 190 ? 16.915 6.333 -16.298 1.00 79.19 190 ARG A N 1
ATOM 1496 C CA . ARG A 1 190 ? 17.758 7.469 -15.874 1.00 79.19 190 ARG A CA 1
ATOM 1497 C C . ARG A 1 190 ? 16.976 8.784 -15.884 1.00 79.19 190 ARG A C 1
ATOM 1499 O O . ARG A 1 190 ? 17.082 9.555 -14.927 1.00 79.19 190 ARG A O 1
ATOM 1506 N N . LYS A 1 191 ? 16.162 9.038 -16.915 1.00 82.06 191 LYS A N 1
ATOM 1507 C CA . LYS A 1 191 ? 15.301 10.235 -17.009 1.00 82.06 191 LYS A CA 1
ATOM 1508 C C . LYS A 1 191 ? 14.273 10.272 -15.877 1.00 82.06 191 LYS A C 1
ATOM 1510 O O . LYS A 1 191 ? 14.090 11.323 -15.257 1.00 82.06 191 LYS A O 1
ATOM 1515 N N . MET A 1 192 ? 13.629 9.146 -15.564 1.00 75.50 192 MET A N 1
ATOM 1516 C CA . MET A 1 192 ? 12.719 9.047 -14.417 1.00 75.50 192 MET A CA 1
ATOM 1517 C C . MET A 1 192 ? 13.460 9.283 -13.100 1.00 75.50 192 MET A C 1
ATOM 1519 O O . MET A 1 192 ? 13.012 10.095 -12.288 1.00 75.50 192 MET A O 1
ATOM 1523 N N . GLN A 1 193 ? 14.630 8.664 -12.920 1.00 71.75 193 GLN A N 1
ATOM 1524 C CA . GLN A 1 193 ? 15.434 8.808 -11.709 1.00 71.75 193 GLN A CA 1
ATOM 1525 C C . GLN A 1 193 ? 15.842 10.266 -11.472 1.00 71.75 193 GLN A C 1
ATOM 1527 O O . GLN A 1 193 ? 15.667 10.766 -10.360 1.00 71.75 193 GLN A O 1
ATOM 1532 N N . GLN A 1 194 ? 16.299 10.979 -12.507 1.00 70.75 194 GLN A N 1
ATOM 1533 C CA . GLN A 1 194 ? 16.650 12.404 -12.429 1.00 70.75 194 GLN A CA 1
ATOM 1534 C C . GLN A 1 194 ? 15.452 13.286 -12.048 1.00 70.75 194 GLN A C 1
ATOM 1536 O O . GLN A 1 194 ? 15.587 14.169 -11.196 1.00 70.75 194 GLN A O 1
ATOM 1541 N N . LYS A 1 195 ? 14.263 13.011 -12.603 1.00 68.44 195 LYS A N 1
ATOM 1542 C CA . LYS A 1 195 ? 13.024 13.717 -12.234 1.00 68.44 195 LYS A CA 1
ATOM 1543 C C . LYS A 1 195 ? 12.664 13.490 -10.763 1.00 68.44 195 LYS A C 1
ATOM 1545 O O . LYS A 1 195 ? 12.392 14.452 -10.050 1.00 68.44 195 LYS A O 1
ATOM 1550 N N . THR A 1 196 ? 12.732 12.250 -10.275 1.00 62.19 196 THR A N 1
ATOM 1551 C CA . THR A 1 196 ? 12.416 11.929 -8.868 1.00 62.19 196 THR A CA 1
ATOM 1552 C C . THR A 1 196 ? 13.478 12.380 -7.862 1.00 62.19 196 THR A C 1
ATOM 1554 O O . THR A 1 196 ? 13.130 12.775 -6.749 1.00 62.19 196 THR A O 1
ATOM 1557 N N . ALA A 1 197 ? 14.762 12.372 -8.231 1.00 58.94 197 ALA A N 1
ATOM 1558 C CA . ALA A 1 197 ? 15.872 12.684 -7.328 1.00 58.94 197 ALA A CA 1
ATOM 1559 C C . ALA A 1 197 ? 15.833 14.125 -6.802 1.00 58.94 197 ALA A C 1
ATOM 1561 O O . ALA A 1 197 ? 16.284 14.390 -5.688 1.00 58.94 197 ALA A O 1
ATOM 1562 N N . SER A 1 198 ? 15.274 15.060 -7.572 1.00 52.22 198 SER A N 1
ATOM 1563 C CA . SER A 1 198 ? 15.136 16.453 -7.131 1.00 52.22 198 SER A CA 1
ATOM 1564 C C . SER A 1 198 ? 14.110 16.631 -5.999 1.00 52.22 198 SER A C 1
ATOM 1566 O O . SER A 1 198 ? 14.253 17.551 -5.195 1.00 52.22 198 SER A O 1
ATOM 1568 N N . TRP A 1 199 ? 13.141 15.717 -5.863 1.00 48.91 199 TRP A N 1
ATOM 1569 C CA . TRP A 1 199 ? 12.076 15.789 -4.852 1.00 48.91 199 TRP A CA 1
ATOM 1570 C C . TRP A 1 199 ? 12.373 14.943 -3.607 1.00 48.91 199 TRP A C 1
ATOM 1572 O O . TRP A 1 199 ? 11.985 15.320 -2.504 1.00 48.91 199 TRP A O 1
ATOM 1582 N N . THR A 1 200 ? 13.089 13.824 -3.746 1.00 55.06 200 THR A N 1
ATOM 1583 C CA . THR A 1 200 ? 13.337 12.873 -2.641 1.00 55.06 200 THR A CA 1
ATOM 1584 C C . THR A 1 200 ? 14.564 13.197 -1.788 1.00 55.06 200 THR A C 1
ATOM 1586 O O . THR A 1 200 ? 14.731 12.630 -0.711 1.00 55.06 200 THR A O 1
ATOM 1589 N N . ARG A 1 201 ? 15.443 14.107 -2.228 1.00 55.78 201 ARG A N 1
ATOM 1590 C CA . ARG A 1 201 ? 16.766 14.287 -1.601 1.00 55.78 201 ARG A CA 1
ATOM 1591 C C . ARG A 1 201 ? 16.806 15.273 -0.432 1.00 55.78 201 ARG A C 1
ATOM 1593 O O . ARG A 1 201 ? 17.798 15.311 0.297 1.00 55.78 201 ARG A O 1
ATOM 1600 N N . ARG A 1 202 ? 15.760 16.076 -0.217 1.00 65.38 202 ARG A N 1
ATOM 1601 C CA . ARG A 1 202 ? 15.723 17.000 0.925 1.00 65.38 202 ARG A CA 1
ATOM 1602 C C . ARG A 1 202 ? 15.199 16.283 2.159 1.00 65.38 202 ARG A C 1
ATOM 1604 O O . ARG A 1 202 ? 13.997 16.107 2.317 1.00 65.38 202 ARG A O 1
ATOM 1611 N N . ARG A 1 203 ? 16.126 15.934 3.060 1.00 73.75 203 ARG A N 1
ATOM 1612 C CA . ARG A 1 203 ? 15.798 15.590 4.450 1.00 73.75 203 ARG A CA 1
ATOM 1613 C C . ARG A 1 203 ? 14.839 16.635 5.000 1.00 73.75 203 ARG A C 1
ATOM 1615 O O . ARG A 1 203 ? 15.089 17.836 4.854 1.00 73.75 203 ARG A O 1
ATOM 1622 N N . HIS A 1 204 ? 13.782 16.190 5.665 1.00 78.06 204 HIS A N 1
ATOM 1623 C CA . HIS A 1 204 ? 12.893 17.135 6.317 1.00 78.06 204 HIS A CA 1
ATOM 1624 C C . HIS A 1 204 ? 13.653 17.848 7.444 1.00 78.06 204 HIS A C 1
ATOM 1626 O O . HIS A 1 204 ? 14.376 17.227 8.238 1.00 78.06 204 HIS A O 1
ATOM 1632 N N . SER A 1 205 ? 13.527 19.175 7.487 1.00 85.69 205 SER A N 1
ATOM 1633 C CA . SER A 1 205 ? 14.111 19.978 8.556 1.00 85.69 205 SER A CA 1
ATOM 1634 C C . SER A 1 205 ? 13.376 19.689 9.868 1.00 85.69 205 SER A C 1
ATOM 1636 O O . SER A 1 205 ? 12.160 19.497 9.888 1.00 85.69 205 SER A O 1
ATOM 1638 N N . LEU A 1 206 ? 14.113 19.653 10.983 1.00 87.62 206 LEU A N 1
ATOM 1639 C CA . LEU A 1 206 ? 13.529 19.471 12.317 1.00 87.62 206 LEU A CA 1
ATOM 1640 C C . LEU A 1 206 ? 12.374 20.442 12.624 1.00 87.62 206 LEU A C 1
ATOM 1642 O O . LEU A 1 206 ? 11.337 19.953 13.068 1.00 87.62 206 LEU A O 1
ATOM 1646 N N . PRO A 1 207 ? 12.468 21.763 12.351 1.00 88.06 207 PRO A N 1
ATOM 1647 C CA . PRO A 1 207 ? 11.351 22.671 12.616 1.00 88.06 207 PRO A CA 1
ATOM 1648 C C . PRO A 1 207 ? 10.094 22.301 11.823 1.00 88.06 207 PRO A C 1
ATOM 1650 O O . PRO A 1 207 ? 8.993 22.375 12.358 1.00 88.06 207 PRO A O 1
ATOM 1653 N N . LEU A 1 208 ? 10.243 21.830 10.581 1.00 88.31 208 LEU A N 1
ATOM 1654 C CA . LEU A 1 208 ? 9.113 21.401 9.759 1.00 88.31 208 LEU A CA 1
ATOM 1655 C C . LEU A 1 208 ? 8.462 20.125 10.308 1.00 88.31 208 LEU A C 1
ATOM 1657 O O . LEU A 1 208 ? 7.239 20.005 10.285 1.00 88.31 208 LEU A O 1
ATOM 1661 N N . LEU A 1 209 ? 9.255 19.193 10.840 1.00 87.69 209 LEU A N 1
ATOM 1662 C CA . LEU A 1 209 ? 8.742 17.979 11.481 1.00 87.69 209 LEU A CA 1
ATOM 1663 C C . LEU A 1 209 ? 8.025 18.281 12.801 1.00 87.69 209 LEU A C 1
ATOM 1665 O O . LEU A 1 209 ? 6.948 17.737 13.043 1.00 87.69 209 LEU A O 1
ATOM 1669 N N . ILE A 1 210 ? 8.584 19.174 13.620 1.00 89.81 210 ILE A N 1
ATOM 1670 C CA . ILE A 1 210 ? 7.964 19.633 14.870 1.00 89.81 210 ILE A CA 1
ATOM 1671 C C . ILE A 1 210 ? 6.644 20.347 14.561 1.00 89.81 210 ILE A C 1
ATOM 1673 O O . ILE A 1 210 ? 5.606 20.010 15.132 1.00 89.81 210 ILE A O 1
ATOM 1677 N N . TRP A 1 211 ? 6.655 21.272 13.598 1.00 91.19 211 TRP A N 1
ATOM 1678 C CA . TRP A 1 211 ? 5.449 21.950 13.129 1.00 91.19 211 TRP A CA 1
ATOM 1679 C C . TRP A 1 211 ? 4.395 20.954 12.644 1.00 91.19 211 TRP A C 1
ATOM 1681 O O . TRP A 1 211 ? 3.234 21.043 13.039 1.00 91.19 211 TRP A O 1
ATOM 1691 N N . ARG A 1 212 ? 4.787 19.979 11.814 1.00 88.38 212 ARG A N 1
ATOM 1692 C CA . ARG A 1 212 ? 3.883 18.944 11.294 1.00 88.38 212 ARG A CA 1
ATOM 1693 C C . ARG A 1 212 ? 3.239 18.142 12.425 1.00 88.38 212 ARG A C 1
ATOM 1695 O O . ARG A 1 212 ? 2.020 17.989 12.426 1.00 88.38 212 ARG A O 1
ATOM 1702 N N . TYR A 1 213 ? 4.032 17.712 13.405 1.00 88.19 213 TYR A N 1
ATOM 1703 C CA . TYR A 1 213 ? 3.547 16.987 14.578 1.00 88.19 213 TYR A CA 1
ATOM 1704 C C . TYR A 1 213 ? 2.496 17.788 15.364 1.00 88.19 213 TYR A C 1
ATOM 1706 O O . TYR A 1 213 ? 1.406 17.286 15.651 1.00 88.19 213 TYR A O 1
ATOM 1714 N N . HIS A 1 214 ? 2.783 19.055 15.676 1.00 86.50 214 HIS A N 1
ATOM 1715 C CA . HIS A 1 214 ? 1.851 19.894 16.433 1.00 86.50 214 HIS A CA 1
ATOM 1716 C C . HIS A 1 214 ? 0.610 20.278 15.623 1.00 86.50 214 HIS A C 1
ATOM 1718 O O . HIS A 1 214 ? -0.500 20.211 16.152 1.00 86.50 214 HIS A O 1
ATOM 1724 N N . ARG A 1 215 ? 0.761 20.608 14.335 1.00 87.00 215 ARG A N 1
ATOM 1725 C CA . ARG A 1 215 ? -0.357 20.942 13.439 1.00 87.00 215 ARG A CA 1
ATOM 1726 C C . ARG A 1 215 ? -1.365 19.801 13.348 1.00 87.00 215 ARG A C 1
ATOM 1728 O O . ARG A 1 215 ? -2.567 20.035 13.435 1.00 87.00 215 ARG A O 1
ATOM 1735 N N . GLU A 1 216 ? -0.895 18.569 13.192 1.00 81.69 216 GLU A N 1
ATOM 1736 C CA . GLU A 1 216 ? -1.771 17.396 13.121 1.00 81.69 216 GLU A CA 1
ATOM 1737 C C . GLU A 1 216 ? -2.467 17.111 14.458 1.00 81.69 216 GLU A C 1
ATOM 1739 O O . GLU A 1 216 ? -3.643 16.738 14.481 1.00 81.69 216 GLU A O 1
ATOM 1744 N N . ARG A 1 217 ? -1.777 17.334 15.582 1.00 80.69 217 ARG A N 1
ATOM 1745 C CA . ARG A 1 217 ? -2.359 17.176 16.921 1.00 80.69 217 ARG A CA 1
AT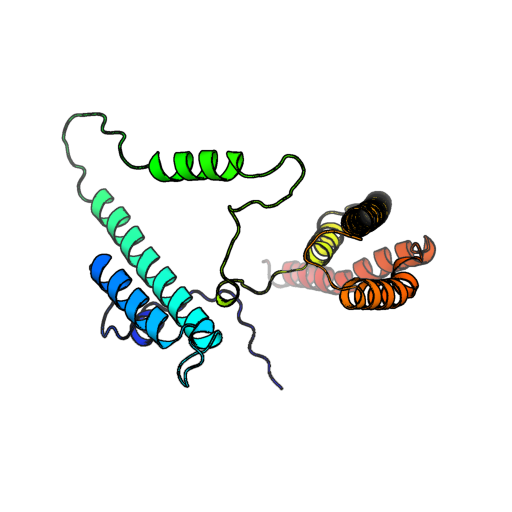OM 1746 C C . ARG A 1 217 ? -3.439 18.224 17.199 1.00 80.69 217 ARG A C 1
ATOM 1748 O O . ARG A 1 217 ? -4.502 17.870 17.705 1.00 80.69 217 ARG A O 1
ATOM 1755 N N . LEU A 1 218 ? -3.211 19.472 16.792 1.00 83.00 218 LEU A N 1
ATOM 1756 C CA . LEU A 1 218 ? -4.199 20.553 16.865 1.00 83.00 218 LEU A CA 1
ATOM 1757 C C . LEU A 1 218 ? -5.393 20.302 15.936 1.00 83.00 218 LEU A C 1
ATOM 1759 O O . LEU A 1 218 ? -6.529 20.514 16.341 1.00 83.00 218 LEU A O 1
ATOM 1763 N N . ALA A 1 219 ? -5.174 19.756 14.736 1.00 82.06 219 A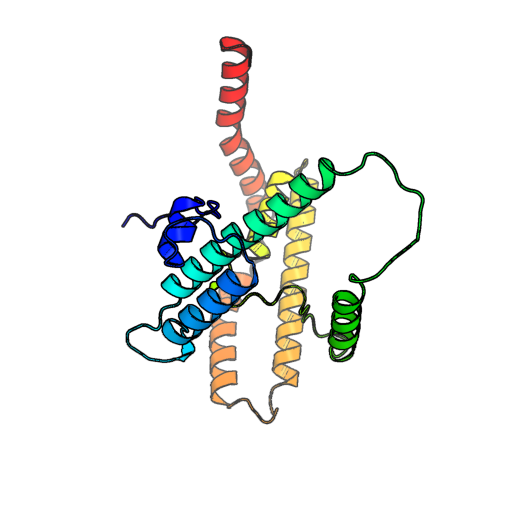LA A N 1
ATOM 1764 C CA . ALA A 1 219 ? -6.259 19.392 13.821 1.00 82.06 219 ALA A CA 1
ATOM 1765 C C . ALA A 1 219 ? -7.173 18.276 14.371 1.00 82.06 219 ALA A C 1
ATOM 1767 O O . ALA A 1 219 ? -8.342 18.183 13.993 1.00 82.06 219 ALA A O 1
ATOM 1768 N N . ARG A 1 220 ? -6.661 17.424 15.272 1.00 75.75 220 ARG A N 1
ATOM 1769 C CA . ARG A 1 220 ? -7.428 16.358 15.947 1.00 75.75 220 ARG A CA 1
ATOM 1770 C C . ARG A 1 220 ? -8.066 16.800 17.268 1.00 75.75 220 ARG A C 1
ATOM 1772 O O . ARG A 1 220 ? -9.015 16.156 17.709 1.00 75.75 220 ARG A O 1
ATOM 1779 N N . ALA A 1 221 ? -7.587 17.885 17.877 1.00 76.31 221 ALA A N 1
ATOM 1780 C CA . ALA A 1 221 ? -8.133 18.441 19.114 1.00 76.31 221 ALA A CA 1
ATOM 1781 C C . ALA A 1 221 ? -9.644 18.751 19.058 1.00 76.31 221 ALA A C 1
ATOM 1783 O O . ALA A 1 221 ? -10.340 18.304 19.967 1.00 76.31 221 ALA A O 1
ATOM 1784 N N . PRO A 1 222 ? -10.206 19.399 18.013 1.00 79.56 222 PRO A N 1
ATOM 1785 C CA . PRO A 1 222 ? -11.635 19.714 17.996 1.00 79.56 222 PRO A CA 1
ATOM 1786 C C . PRO A 1 222 ? -12.512 18.459 17.960 1.00 79.56 222 PRO A C 1
ATOM 1788 O O . PRO A 1 222 ? -13.557 18.437 18.598 1.00 79.56 222 PRO A O 1
ATOM 1791 N N . LYS A 1 223 ? -12.072 17.387 17.283 1.00 77.81 223 LYS A N 1
ATOM 1792 C CA . LYS A 1 223 ? -12.800 16.108 17.268 1.00 77.81 223 LYS A CA 1
ATOM 1793 C C . LYS A 1 223 ? -12.832 15.462 18.648 1.00 77.81 223 LYS A C 1
ATOM 1795 O O . LYS A 1 223 ? -13.895 15.051 19.085 1.00 77.81 223 LYS A O 1
ATOM 1800 N N . ARG A 1 224 ? -11.696 15.447 19.352 1.00 75.44 224 ARG A N 1
ATOM 1801 C CA . ARG A 1 224 ? -11.613 14.918 20.721 1.00 75.44 224 ARG A CA 1
ATOM 1802 C C . ARG A 1 224 ? -12.435 15.745 21.702 1.00 75.44 224 ARG A C 1
ATOM 1804 O O . ARG A 1 224 ? -13.163 15.168 22.493 1.00 75.44 224 ARG A O 1
ATOM 1811 N N . CYS A 1 225 ? -12.370 17.076 21.615 1.00 80.06 225 CYS A N 1
ATOM 1812 C CA . CYS A 1 225 ? -13.206 17.952 22.436 1.00 80.06 225 CYS A CA 1
ATOM 1813 C C . CYS A 1 225 ? -14.695 17.701 22.168 1.00 80.06 225 CYS A C 1
ATOM 1815 O O . CYS A 1 225 ? -15.483 17.616 23.103 1.00 80.06 225 CYS A O 1
ATOM 1817 N N . TRP A 1 226 ? -15.080 17.525 20.903 1.00 82.06 226 TRP A N 1
ATOM 1818 C CA . TRP A 1 226 ? -16.458 17.210 20.537 1.00 82.06 226 TRP A CA 1
ATOM 1819 C C . TRP A 1 226 ? -16.899 15.825 21.022 1.00 82.06 226 TRP A C 1
ATOM 1821 O O . TRP A 1 226 ? -18.008 15.689 21.521 1.00 82.06 226 TRP A O 1
ATOM 1831 N N . GLU A 1 227 ? -16.036 14.811 20.940 1.00 83.50 227 GLU A N 1
ATOM 1832 C CA . GLU A 1 227 ? -16.275 13.477 21.507 1.00 83.50 227 GLU A CA 1
ATOM 1833 C C . GLU A 1 227 ? -16.444 13.538 23.030 1.00 83.50 227 GLU A C 1
ATOM 1835 O O . GLU A 1 227 ? -17.386 12.955 23.554 1.00 83.50 227 GLU A O 1
ATOM 1840 N N . THR A 1 228 ? -15.614 14.310 23.741 1.00 83.81 228 THR A N 1
ATOM 1841 C CA . THR A 1 228 ? -15.751 14.489 25.196 1.00 83.81 228 THR A CA 1
ATOM 1842 C C . THR A 1 228 ? -17.000 15.275 25.578 1.00 83.81 228 THR A C 1
ATOM 1844 O O . THR A 1 228 ? -17.685 14.911 26.526 1.00 83.81 228 THR A O 1
ATOM 1847 N N . VAL A 1 229 ? -17.341 16.331 24.835 1.00 85.00 229 VAL A N 1
ATOM 1848 C CA . VAL A 1 229 ? -18.571 17.102 25.064 1.00 85.00 229 VAL A CA 1
ATOM 1849 C C . VAL A 1 229 ? -19.789 16.231 24.778 1.00 85.00 229 VAL A C 1
ATOM 1851 O O . VAL A 1 229 ? -20.745 16.252 25.542 1.00 85.00 229 VAL A O 1
ATOM 1854 N N . ARG A 1 230 ? -19.741 15.406 23.728 1.00 84.06 230 ARG A N 1
ATOM 1855 C CA . ARG A 1 230 ? -20.784 14.427 23.420 1.00 84.06 230 ARG A CA 1
ATOM 1856 C C . ARG A 1 230 ? -20.905 13.364 24.515 1.00 84.06 230 ARG A C 1
ATOM 1858 O O . ARG A 1 230 ? -22.026 13.054 24.889 1.00 84.06 230 ARG A O 1
ATOM 1865 N N . TYR A 1 231 ? -19.795 12.868 25.055 1.00 83.00 231 TYR A N 1
ATOM 1866 C CA . TYR A 1 231 ? -19.792 11.946 26.195 1.00 83.00 231 TYR A CA 1
ATOM 1867 C C . TYR A 1 231 ? -20.443 12.583 27.434 1.00 83.00 231 TYR A C 1
ATOM 1869 O O . TYR A 1 231 ? -21.307 11.981 28.061 1.00 83.00 231 TYR A O 1
ATOM 1877 N N . ILE A 1 232 ? -20.101 13.839 27.748 1.00 86.56 232 ILE A N 1
ATOM 1878 C CA . ILE A 1 232 ? -20.659 14.569 28.899 1.00 86.56 232 ILE A CA 1
ATOM 1879 C C . ILE A 1 232 ? -22.151 14.889 28.703 1.00 86.56 232 ILE A C 1
ATOM 1881 O O . ILE A 1 232 ? -22.926 14.775 29.647 1.00 86.56 232 ILE A O 1
ATOM 1885 N N . LEU A 1 233 ? -22.563 15.288 27.496 1.00 83.75 233 LEU A N 1
ATOM 1886 C CA . LEU A 1 233 ? -23.945 15.689 27.204 1.00 83.75 233 LEU A CA 1
ATOM 1887 C C . LEU A 1 233 ? -24.889 14.507 26.956 1.00 83.75 233 LEU A C 1
ATOM 1889 O O . LEU A 1 233 ? -26.069 14.606 27.277 1.00 83.75 233 LEU A O 1
ATOM 1893 N N . PHE A 1 234 ? -24.402 13.416 26.361 1.00 85.50 234 PHE A N 1
ATOM 1894 C CA . PHE A 1 234 ? -25.231 12.285 25.924 1.00 85.50 234 PHE A CA 1
ATOM 1895 C C . PHE A 1 234 ? -24.932 10.965 26.651 1.00 85.50 234 PHE A C 1
ATOM 1897 O O . PHE A 1 234 ? -25.630 9.986 26.399 1.00 85.50 234 PHE A O 1
ATOM 1904 N N . GLY A 1 235 ? -23.937 10.914 27.544 1.00 68.56 235 GLY A N 1
ATOM 1905 C CA . GLY A 1 235 ? -23.670 9.753 28.405 1.00 68.56 235 GLY A CA 1
ATOM 1906 C C . GLY A 1 235 ? -23.268 8.461 27.678 1.00 68.56 235 GLY A C 1
ATOM 1907 O O . GLY A 1 235 ? -23.438 7.385 28.249 1.00 68.56 235 GLY A O 1
ATOM 1908 N N . GLN A 1 236 ? -22.779 8.550 26.433 1.00 51.88 236 GLN A N 1
ATOM 1909 C CA . GLN A 1 236 ? -22.212 7.436 25.653 1.00 51.88 236 GLN A CA 1
ATOM 1910 C C . GLN A 1 236 ? -20.704 7.564 25.532 1.00 51.88 236 GLN A C 1
ATOM 1912 O O . GLN A 1 236 ? -20.275 8.641 25.055 1.00 51.88 236 GLN A O 1
#

pLDDT: mean 72.13, std 16.28, range [29.42, 91.19]

Sequence (236 aa):
MLTSSRCLMSLGISQACRIMGFAAPPVEKRMLKRRYVELVQKHHPDQGGPGASADRMASVTEAYKTLQRLLDDGRHRRVALSSTQHNGHNGSSSRNGQDDMHMEAASFVAPGVALSTSGWTLPWQRGRTKSSRQEQERQLHEHATSLFDFLKRIRAMEREEFARAERLKSELKSSEGSHGFTVEHFEEMRKMQQKTASWTRRRHSLPLLIWRYHRERLARAPKRCWETVRYILFGQ

Secondary structure (DSSP, 8-state):
------------HHHHHHHHT-SS--S-HHHHHHHHHHHHHHH-GGG-STT--HHHHHHHHHHHHHHHHHHHHHHHHHHTT--S---------SSHHHHHHHHHHHHTS-TT----GGG---GGG---PPPHHHHHHHHHHHH--SHHHHHHHHHHHHHHHHHHHHHHHHHHHHHTT-TT--HHHHHHHHHHHHHHHHHH--PPPHHHHHHHHHHHHHHHHHHHHHHHHHHHHH--

Foldseek 3Di:
DDDDDPDVPQQDLCRLCVLLVHPHQDQDPVVLVVSLVVLCVQADLVPPDPNDDLQSNLSNVSSSVNSVVVNVVVVVVVVVVPDDDDDDDDDPDDDVVVVVVLVVVVVPDDPPDPDNVVPPDDPSNDDPDDPPVNVLVVCLVPPDPDLVSSVVSLVVVLVVVVVVVVVVVVVLVVCVPPPPDDPVNNVVVVVVCVVVCVPSVDDDDPVNSVVVVVVVVVVCVVVVVVVVVCCVVVVD